Protein AF-0000000084355292 (afdb_homodimer)

Structure (mmCIF, N/CA/C/O backbone):
data_AF-0000000084355292-model_v1
#
loop_
_entity.id
_entity.type
_entity.pdbx_description
1 polymer 'DNA-binding transcriptional regulator, MarR family'
#
loop_
_atom_site.group_PDB
_atom_site.id
_atom_site.type_symbol
_atom_site.label_atom_id
_atom_site.label_alt_id
_atom_site.label_comp_id
_atom_site.label_asym_id
_atom_site.label_entity_id
_atom_site.label_seq_id
_atom_site.pdbx_PDB_ins_code
_atom_site.Cartn_x
_atom_site.Cartn_y
_atom_site.Cartn_z
_atom_site.occupancy
_atom_site.B_iso_or_equiv
_atom_site.auth_seq_id
_atom_site.auth_comp_id
_atom_site.auth_asym_id
_atom_site.auth_atom_id
_atom_site.pdbx_PDB_model_num
ATOM 1 N N . MET A 1 1 ? -18.125 -20.156 5.461 1 58.69 1 MET A N 1
ATOM 2 C CA . MET A 1 1 ? -17.719 -20.078 4.062 1 58.69 1 MET A CA 1
ATOM 3 C C . MET A 1 1 ? -16.766 -21.219 3.713 1 58.69 1 MET A C 1
ATOM 5 O O . MET A 1 1 ? -15.93 -21.609 4.527 1 58.69 1 MET A O 1
ATOM 9 N N . GLN A 1 2 ? -17.094 -21.844 2.674 1 70.38 2 GLN A N 1
ATOM 10 C CA . GLN A 1 2 ? -16.219 -22.953 2.299 1 70.38 2 GLN A CA 1
ATOM 11 C C . GLN A 1 2 ? -14.805 -22.469 1.997 1 70.38 2 GLN A C 1
ATOM 13 O O . GLN A 1 2 ? -14.609 -21.328 1.56 1 70.38 2 GLN A O 1
ATOM 18 N N . ASP A 1 3 ? -13.828 -23.203 2.346 1 78.75 3 ASP A N 1
ATOM 19 C CA . ASP A 1 3 ? -12.414 -22.875 2.217 1 78.75 3 ASP A CA 1
ATOM 20 C C . ASP A 1 3 ? -12.094 -22.359 0.816 1 78.75 3 ASP A C 1
ATOM 22 O O . ASP A 1 3 ? -11.359 -21.375 0.663 1 78.75 3 ASP A O 1
ATOM 26 N N . LYS A 1 4 ? -12.766 -23 -0.194 1 84.19 4 LYS A N 1
ATOM 27 C CA . LYS A 1 4 ? -12.516 -22.578 -1.571 1 84.19 4 LYS A CA 1
ATOM 28 C C . LYS A 1 4 ? -13.078 -21.188 -1.839 1 84.19 4 LYS A C 1
ATOM 30 O O . LYS A 1 4 ? -12.453 -20.375 -2.529 1 84.19 4 LYS A O 1
ATOM 35 N N . GLU A 1 5 ? -14.25 -20.984 -1.29 1 85.31 5 GLU A N 1
ATOM 36 C CA . GLU A 1 5 ? -14.883 -19.672 -1.457 1 85.31 5 GLU A CA 1
ATOM 37 C C . GLU A 1 5 ? -14.07 -18.578 -0.788 1 85.31 5 GLU A C 1
ATOM 39 O O . GLU A 1 5 ? -13.891 -17.5 -1.358 1 85.31 5 GLU A O 1
ATOM 44 N N . LEU A 1 6 ? -13.602 -18.938 0.311 1 86.12 6 LEU A N 1
ATOM 45 C CA . LEU A 1 6 ? -12.789 -17.969 1.026 1 86.12 6 LEU A CA 1
ATOM 46 C C . LEU A 1 6 ? -11.484 -17.688 0.282 1 86.12 6 LEU A C 1
ATOM 48 O O . LEU A 1 6 ? -11.047 -16.547 0.187 1 86.12 6 LEU A O 1
ATOM 52 N N . ASN A 1 7 ? -10.906 -18.781 -0.278 1 89.19 7 ASN A N 1
ATOM 53 C CA . ASN A 1 7 ? -9.672 -18.609 -1.038 1 89.19 7 ASN A CA 1
ATOM 54 C C . ASN A 1 7 ? -9.883 -17.734 -2.266 1 89.19 7 ASN A C 1
ATOM 56 O O . ASN A 1 7 ? -9.023 -16.922 -2.615 1 89.19 7 ASN A O 1
ATOM 60 N N . ASP A 1 8 ? -11.047 -17.906 -2.83 1 89.94 8 ASP A N 1
ATOM 61 C CA . ASP A 1 8 ? -11.375 -17.078 -3.98 1 89.94 8 ASP A CA 1
ATOM 62 C C . ASP A 1 8 ? -11.508 -15.609 -3.572 1 89.94 8 ASP A C 1
ATOM 64 O O . ASP A 1 8 ? -11.047 -14.719 -4.285 1 89.94 8 ASP A O 1
ATOM 68 N N . LEU A 1 9 ? -12.117 -15.406 -2.451 1 89.69 9 LEU A N 1
ATOM 69 C CA . LEU A 1 9 ? -12.289 -14.047 -1.942 1 89.69 9 LEU A CA 1
ATOM 70 C C . LEU A 1 9 ? -10.945 -13.422 -1.587 1 89.69 9 LEU A C 1
ATOM 72 O O . LEU A 1 9 ? -10.719 -12.242 -1.846 1 89.69 9 LEU A O 1
ATOM 76 N N . ILE A 1 10 ? -10.117 -14.25 -1.127 1 90.88 10 ILE A N 1
ATOM 77 C CA . ILE A 1 10 ? -8.781 -13.789 -0.767 1 90.88 10 ILE A CA 1
ATOM 78 C C . ILE A 1 10 ? -8.016 -13.406 -2.027 1 90.88 10 ILE A C 1
ATOM 80 O O . ILE A 1 10 ? -7.344 -12.367 -2.062 1 90.88 10 ILE A O 1
ATOM 84 N N . ASP A 1 11 ? -8.18 -14.148 -3.035 1 91.31 11 ASP A N 1
ATOM 85 C CA . ASP A 1 11 ? -7.512 -13.852 -4.301 1 91.31 11 ASP A CA 1
ATOM 86 C C . ASP A 1 11 ? -8.016 -12.539 -4.891 1 91.31 11 ASP A C 1
ATOM 88 O O . ASP A 1 11 ? -7.227 -11.734 -5.395 1 91.31 11 ASP A O 1
ATOM 92 N N . MET A 1 12 ? -9.273 -12.375 -4.805 1 90.94 12 MET A N 1
ATOM 93 C CA . MET A 1 12 ? -9.867 -11.148 -5.328 1 90.94 12 MET A CA 1
ATOM 94 C C . MET A 1 12 ? -9.422 -9.938 -4.516 1 90.94 12 MET A C 1
ATOM 96 O O . MET A 1 12 ? -9.078 -8.898 -5.078 1 90.94 12 MET A O 1
ATOM 100 N N . TYR A 1 13 ? -9.414 -10.102 -3.234 1 92.56 13 TYR A N 1
ATOM 101 C CA . TYR A 1 13 ? -8.961 -9.031 -2.346 1 92.56 13 TYR A CA 1
ATOM 102 C C . TYR A 1 13 ? -7.516 -8.656 -2.641 1 92.56 13 TYR A C 1
ATOM 104 O O . TYR A 1 13 ? -7.203 -7.473 -2.816 1 92.56 13 TYR A O 1
ATOM 112 N N . THR A 1 14 ? -6.684 -9.672 -2.67 1 92.56 14 THR A N 1
ATOM 113 C CA . THR A 1 14 ? -5.262 -9.422 -2.861 1 92.56 14 THR A CA 1
ATOM 114 C C . THR A 1 14 ? -5.004 -8.742 -4.203 1 92.56 14 THR A C 1
ATOM 116 O O . THR A 1 14 ? -4.25 -7.77 -4.277 1 92.56 14 THR A O 1
ATOM 119 N N . SER A 1 15 ? -5.676 -9.203 -5.238 1 90.69 15 SER A N 1
ATOM 120 C CA . SER A 1 15 ? -5.496 -8.617 -6.562 1 90.69 15 SER A CA 1
ATOM 121 C C . SER A 1 15 ? -5.949 -7.156 -6.586 1 90.69 15 SER A C 1
ATOM 123 O O . SER A 1 15 ? -5.211 -6.281 -7.047 1 90.69 15 SER A O 1
ATOM 125 N N . ALA A 1 16 ? -7.09 -6.871 -6.078 1 93.31 16 ALA A N 1
ATOM 126 C CA . ALA A 1 16 ? -7.664 -5.527 -6.094 1 93.31 16 ALA A CA 1
ATOM 127 C C . ALA A 1 16 ? -6.852 -4.574 -5.219 1 93.31 16 ALA A C 1
ATOM 129 O O . ALA A 1 16 ? -6.535 -3.459 -5.637 1 93.31 16 ALA A O 1
ATOM 130 N N . MET A 1 17 ? -6.52 -5.023 -4.031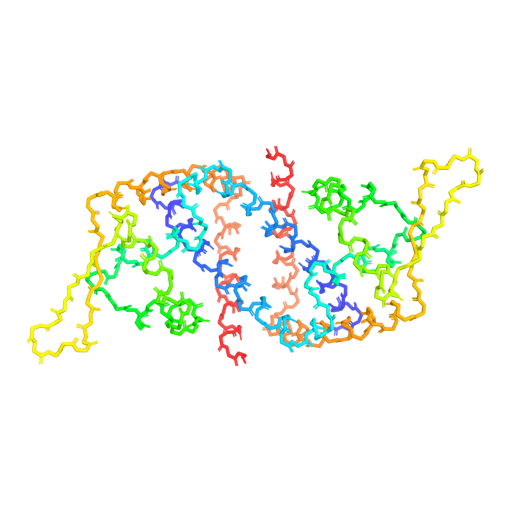 1 93.88 17 MET A N 1
ATOM 131 C CA . MET A 1 17 ? -5.785 -4.18 -3.092 1 93.88 17 MET A CA 1
ATOM 132 C C . MET A 1 17 ? -4.395 -3.861 -3.621 1 93.88 17 MET A C 1
ATOM 134 O O . MET A 1 17 ? -3.924 -2.727 -3.5 1 93.88 17 MET A O 1
ATOM 138 N N . ASN A 1 18 ? -3.756 -4.832 -4.195 1 91.31 18 ASN A N 1
ATOM 139 C CA . ASN A 1 18 ? -2.445 -4.59 -4.789 1 91.31 18 ASN A CA 1
ATOM 140 C C . ASN A 1 18 ? -2.52 -3.557 -5.91 1 91.31 18 ASN A C 1
ATOM 142 O O . ASN A 1 18 ? -1.659 -2.682 -6.012 1 91.31 18 ASN A O 1
ATOM 146 N N . GLU A 1 19 ? -3.521 -3.709 -6.691 1 90.88 19 GLU A N 1
ATOM 147 C CA . GLU A 1 19 ? -3.682 -2.768 -7.797 1 90.88 19 GLU A CA 1
ATOM 148 C C . GLU A 1 19 ? -4.012 -1.368 -7.285 1 90.88 19 GLU A C 1
ATOM 150 O O . GLU A 1 19 ? -3.463 -0.378 -7.773 1 90.88 19 GLU A O 1
ATOM 155 N N . VAL A 1 20 ? -4.875 -1.262 -6.332 1 94.06 20 VAL A N 1
ATOM 156 C CA . VAL A 1 20 ? -5.219 0.024 -5.73 1 94.06 20 VAL A CA 1
ATOM 157 C C . VAL A 1 20 ? -3.967 0.67 -5.145 1 94.06 20 VAL A C 1
ATOM 159 O O . VAL A 1 20 ? -3.662 1.828 -5.441 1 94.06 20 VAL A O 1
ATOM 162 N N . ASN A 1 21 ? -3.303 -0.094 -4.309 1 92.81 21 ASN A N 1
ATOM 163 C CA . ASN A 1 21 ? -2.109 0.441 -3.662 1 92.81 21 ASN A CA 1
ATOM 164 C C . ASN A 1 21 ? -1.087 0.928 -4.684 1 92.81 21 ASN A C 1
ATOM 166 O O . ASN A 1 21 ? -0.532 2.02 -4.543 1 92.81 21 ASN A O 1
ATOM 170 N N . ARG A 1 22 ? -0.864 0.183 -5.688 1 89.25 22 ARG A N 1
ATOM 171 C CA . ARG A 1 22 ? 0.09 0.55 -6.73 1 89.25 22 ARG A CA 1
ATOM 172 C C . ARG A 1 22 ? -0.323 1.848 -7.418 1 89.25 22 ARG A C 1
ATOM 174 O O . ARG A 1 22 ? 0.484 2.77 -7.555 1 89.25 22 ARG A O 1
ATOM 181 N N . ARG A 1 23 ? -1.515 1.907 -7.848 1 90.31 23 ARG A N 1
ATOM 182 C CA . ARG A 1 23 ? -1.971 3.047 -8.633 1 90.31 23 ARG A CA 1
ATOM 183 C C . ARG A 1 23 ? -2.072 4.301 -7.773 1 90.31 23 ARG A C 1
ATOM 185 O O . ARG A 1 23 ? -1.723 5.398 -8.219 1 90.31 23 ARG A O 1
ATOM 192 N N . VAL A 1 24 ? -2.539 4.168 -6.594 1 91.75 24 VAL A N 1
ATOM 193 C CA . VAL A 1 24 ? -2.607 5.309 -5.688 1 91.75 24 VAL A CA 1
ATOM 194 C C . VAL A 1 24 ? -1.2 5.824 -5.398 1 91.75 24 VAL A C 1
ATOM 196 O O . VAL A 1 24 ? -0.964 7.035 -5.395 1 91.75 24 VAL A O 1
ATOM 199 N N . ASN A 1 25 ? -0.306 4.926 -5.172 1 88.88 25 ASN A N 1
ATOM 200 C CA . ASN A 1 25 ? 1.07 5.336 -4.91 1 88.88 25 ASN A CA 1
ATOM 201 C C . ASN A 1 25 ? 1.666 6.086 -6.098 1 88.88 25 ASN A C 1
ATOM 203 O O . ASN A 1 25 ? 2.379 7.074 -5.918 1 88.88 25 ASN A O 1
ATOM 207 N N . ILE A 1 26 ? 1.415 5.633 -7.238 1 87.94 26 ILE A N 1
ATOM 208 C CA . ILE A 1 26 ? 1.89 6.309 -8.438 1 87.94 26 ILE A CA 1
ATOM 209 C C . ILE A 1 26 ? 1.307 7.719 -8.5 1 87.94 26 ILE A C 1
ATOM 211 O O . ILE A 1 26 ? 2.035 8.688 -8.719 1 87.94 26 ILE A O 1
ATOM 215 N N . LEU A 1 27 ? 0.02 7.797 -8.312 1 89.44 27 LEU A N 1
ATOM 216 C CA . LEU A 1 27 ? -0.666 9.086 -8.375 1 89.44 27 LEU A CA 1
ATOM 217 C C . LEU A 1 27 ? -0.145 10.031 -7.301 1 89.44 27 LEU A C 1
ATOM 219 O O . LEU A 1 27 ? 0.091 11.211 -7.57 1 89.44 27 LEU A O 1
ATOM 223 N N . MET A 1 28 ? 0.043 9.484 -6.133 1 90.06 28 MET A N 1
ATOM 224 C CA . MET A 1 28 ? 0.522 10.297 -5.02 1 90.06 28 MET A CA 1
ATOM 225 C C . MET A 1 28 ? 1.938 10.797 -5.285 1 90.06 28 MET A C 1
ATOM 227 O O . MET A 1 28 ? 2.24 11.969 -5.047 1 90.06 28 MET A O 1
ATOM 231 N N . ASN A 1 29 ? 2.725 9.984 -5.754 1 87.56 29 ASN A N 1
ATOM 232 C CA . ASN A 1 29 ? 4.105 10.359 -6.039 1 87.56 29 ASN A CA 1
ATOM 233 C C . ASN A 1 29 ? 4.191 11.367 -7.176 1 87.56 29 ASN A C 1
ATOM 235 O O . ASN A 1 29 ? 5.031 12.266 -7.152 1 87.56 29 ASN A O 1
ATOM 239 N N . GLU A 1 30 ? 3.336 11.266 -8.094 1 87.06 30 GLU A N 1
ATOM 240 C CA . GLU A 1 30 ? 3.389 12.117 -9.281 1 87.06 30 GLU A CA 1
ATOM 241 C C . GLU A 1 30 ? 2.752 13.477 -9.008 1 87.06 30 GLU A C 1
ATOM 243 O O . GLU A 1 30 ? 3.213 14.5 -9.531 1 87.06 30 GLU A O 1
ATOM 248 N N . GLN A 1 31 ? 1.756 13.445 -8.133 1 86.25 31 GLN A N 1
ATOM 249 C CA . GLN A 1 31 ? 0.94 14.656 -8.109 1 86.25 31 GLN A CA 1
ATOM 250 C C . GLN A 1 31 ? 0.979 15.32 -6.734 1 86.25 31 GLN A C 1
ATOM 252 O O . GLN A 1 31 ? 0.709 16.516 -6.609 1 86.25 31 GLN A O 1
ATOM 257 N N . VAL A 1 32 ? 1.334 14.602 -5.742 1 82.12 32 VAL A N 1
ATOM 258 C CA . VAL A 1 32 ? 1.187 15.148 -4.398 1 82.12 32 VAL A CA 1
ATOM 259 C C . VAL A 1 32 ? 2.564 15.383 -3.779 1 82.12 32 VAL A C 1
ATOM 261 O O . VAL A 1 32 ? 2.873 16.484 -3.326 1 82.12 32 VAL A O 1
ATOM 264 N N . HIS A 1 33 ? 3.365 14.344 -3.895 1 73.5 33 HIS A N 1
ATOM 265 C CA . HIS A 1 33 ? 4.629 14.336 -3.164 1 73.5 33 HIS A CA 1
ATOM 266 C C . HIS A 1 33 ? 5.77 14.852 -4.035 1 73.5 33 HIS A C 1
ATOM 268 O O . HIS A 1 33 ? 6.863 14.281 -4.031 1 73.5 33 HIS A O 1
ATOM 274 N N . GLN A 1 34 ? 5.629 15.953 -4.723 1 70.75 34 GLN A N 1
ATOM 275 C CA . GLN A 1 34 ? 6.609 16.438 -5.684 1 70.75 34 GLN A CA 1
ATOM 276 C C . GLN A 1 34 ? 7.938 16.766 -5 1 70.75 34 GLN A C 1
ATOM 278 O O . GLN A 1 34 ? 9.008 16.438 -5.512 1 70.75 34 GLN A O 1
ATOM 283 N N . GLU A 1 35 ? 7.836 17.266 -3.723 1 78.62 35 GLU A N 1
ATOM 284 C CA . GLU A 1 35 ? 9.055 17.656 -3.016 1 78.62 35 GLU A CA 1
ATOM 285 C C . GLU A 1 35 ? 9.328 16.719 -1.841 1 78.62 35 GLU A C 1
ATOM 287 O O . GLU A 1 35 ? 10.375 16.812 -1.195 1 78.62 35 GLU A O 1
ATOM 292 N N . LEU A 1 36 ? 8.367 15.898 -1.61 1 86.69 36 LEU A N 1
ATOM 293 C CA . LEU A 1 36 ? 8.43 15 -0.465 1 86.69 36 LEU A CA 1
ATOM 294 C C . LEU A 1 36 ? 8.125 13.562 -0.883 1 86.69 36 LEU A C 1
ATOM 296 O O . LEU A 1 36 ? 7.379 13.336 -1.839 1 86.69 36 LEU A O 1
ATOM 300 N N . THR A 1 37 ? 8.742 12.664 -0.194 1 85.56 37 THR A N 1
ATOM 301 C CA . THR A 1 37 ? 8.25 11.289 -0.308 1 85.56 37 THR A CA 1
ATOM 302 C C . THR A 1 37 ? 6.945 11.117 0.455 1 85.56 37 THR A C 1
ATOM 304 O O . THR A 1 37 ? 6.551 11.992 1.229 1 85.56 37 THR A O 1
ATOM 307 N N . SER A 1 38 ? 6.285 10.023 0.237 1 87.56 38 SER A N 1
ATOM 308 C CA . SER A 1 38 ? 5.043 9.727 0.941 1 87.56 38 SER A CA 1
ATOM 309 C C . SER A 1 38 ? 5.258 9.688 2.451 1 87.56 38 SER A C 1
ATOM 311 O O . SER A 1 38 ? 4.445 10.219 3.213 1 87.56 38 SER A O 1
ATOM 313 N N . ASP A 1 39 ? 6.414 9.109 2.838 1 87.56 39 ASP A N 1
ATOM 314 C CA . ASP A 1 39 ? 6.707 9.008 4.266 1 87.56 39 ASP A CA 1
ATOM 315 C C . ASP A 1 39 ? 6.977 10.383 4.867 1 87.56 39 ASP A C 1
ATOM 317 O O . ASP A 1 39 ? 6.543 10.672 5.984 1 87.56 39 ASP A O 1
ATOM 321 N N . GLN A 1 40 ? 7.648 11.141 4.105 1 91.31 40 GLN A N 1
ATOM 322 C CA . GLN A 1 40 ? 7.949 12.492 4.57 1 91.31 40 GLN A CA 1
ATOM 323 C C . GLN A 1 40 ? 6.68 13.328 4.691 1 91.31 40 GLN A C 1
ATOM 325 O O . GLN A 1 40 ? 6.5 14.055 5.672 1 91.31 40 GLN A O 1
ATOM 330 N N . PHE A 1 41 ? 5.879 13.234 3.717 1 92.75 41 PHE A N 1
ATOM 331 C CA . PHE A 1 41 ? 4.609 13.945 3.75 1 92.75 41 PHE A CA 1
ATOM 332 C C . PHE A 1 41 ? 3.766 13.5 4.938 1 92.75 41 PHE A C 1
ATOM 334 O O . PHE A 1 41 ? 3.203 14.328 5.656 1 92.75 41 PHE A O 1
ATOM 341 N N . GLY A 1 42 ? 3.705 12.242 5.125 1 92.19 42 GLY A N 1
ATOM 342 C CA . GLY A 1 42 ? 2.992 11.719 6.277 1 92.19 42 GLY A CA 1
ATOM 343 C C . GLY A 1 42 ? 3.521 12.242 7.598 1 92.19 42 GLY A C 1
ATOM 344 O O . GLY A 1 42 ? 2.744 12.578 8.492 1 92.19 42 GLY A O 1
ATOM 345 N N . THR A 1 43 ? 4.785 12.289 7.68 1 94.38 43 THR A N 1
ATOM 346 C CA . THR A 1 43 ? 5.41 12.781 8.898 1 94.38 43 THR A CA 1
ATOM 347 C C . THR A 1 43 ? 5.094 14.258 9.109 1 94.38 43 THR A C 1
ATOM 349 O O . THR A 1 43 ? 4.738 14.672 10.219 1 94.38 43 THR A O 1
ATOM 352 N N . LEU A 1 44 ? 5.176 15.047 8.062 1 95.44 44 LEU A N 1
ATOM 353 C CA . LEU A 1 44 ? 4.84 16.453 8.18 1 95.44 44 LEU A CA 1
ATOM 354 C C . LEU A 1 44 ? 3.395 16.641 8.625 1 95.44 44 LEU A C 1
ATOM 356 O O . LEU A 1 44 ? 3.109 17.484 9.484 1 95.44 44 LEU A O 1
ATOM 360 N N . ARG A 1 45 ? 2.584 15.883 8.078 1 93.56 45 ARG A N 1
ATOM 361 C CA . ARG A 1 45 ? 1.171 15.969 8.43 1 93.56 45 ARG A CA 1
ATOM 362 C C . ARG A 1 45 ? 0.953 15.609 9.898 1 93.56 45 ARG A C 1
ATOM 364 O O . ARG A 1 45 ? 0.173 16.266 10.594 1 93.56 45 ARG A O 1
ATOM 371 N N . PHE A 1 46 ? 1.644 14.625 10.305 1 95.12 46 PHE A N 1
ATOM 372 C CA . PHE A 1 46 ? 1.515 14.211 11.695 1 95.12 46 PHE A CA 1
ATOM 373 C C . PHE A 1 46 ? 2.004 15.305 12.641 1 95.12 46 PHE A C 1
ATOM 375 O O . PHE A 1 46 ? 1.327 15.641 13.609 1 95.12 46 PHE A O 1
ATOM 382 N N . VAL A 1 47 ? 3.137 15.828 12.32 1 97.38 47 VAL A N 1
ATOM 383 C CA . VAL A 1 47 ? 3.699 16.875 13.164 1 97.38 47 VAL A CA 1
ATOM 384 C C . VAL A 1 47 ? 2.76 18.078 13.18 1 97.38 47 VAL A C 1
ATOM 386 O O . VAL A 1 47 ? 2.506 18.672 14.234 1 97.38 47 VAL A O 1
ATOM 389 N N . HIS A 1 48 ? 2.27 18.406 12.07 1 96.25 48 HIS A N 1
ATOM 390 C CA . HIS A 1 48 ? 1.362 19.547 11.961 1 96.25 48 HIS A CA 1
ATOM 391 C C . HIS A 1 48 ? 0.157 19.375 12.883 1 96.25 48 HIS A C 1
ATOM 393 O O . HIS A 1 48 ? -0.244 20.328 13.562 1 96.25 48 HIS A O 1
ATOM 399 N N . LYS A 1 49 ? -0.358 18.266 12.938 1 94.12 49 LYS A N 1
ATOM 400 C CA . LYS A 1 49 ? -1.589 18 13.672 1 94.12 49 LYS A CA 1
ATOM 401 C C . LYS A 1 49 ? -1.312 17.844 15.164 1 94.12 49 LYS A C 1
ATOM 403 O O . LYS A 1 49 ? -2.207 18.031 15.992 1 94.12 49 LYS A O 1
ATOM 408 N N . ASN A 1 50 ? -0.09 17.547 15.547 1 96.25 50 ASN A N 1
ATOM 409 C CA . ASN A 1 50 ? 0.188 17.141 16.922 1 96.25 50 ASN A CA 1
ATOM 410 C C . ASN A 1 50 ? 1.289 18 17.547 1 96.25 50 ASN A C 1
ATOM 412 O O . ASN A 1 50 ? 1.744 17.703 18.656 1 96.25 50 ASN A O 1
ATOM 416 N N . GLN A 1 51 ? 1.716 19.047 16.938 1 94.38 51 GLN A N 1
ATOM 417 C CA . GLN A 1 51 ? 2.854 19.812 17.422 1 94.38 51 GLN A CA 1
ATOM 418 C C . GLN A 1 51 ? 2.496 20.594 18.672 1 94.38 51 GLN A C 1
ATOM 420 O O . GLN A 1 51 ? 1.366 21.078 18.828 1 94.38 51 GLN A O 1
ATOM 425 N N . PRO A 1 52 ? 3.318 20.641 19.578 1 96.81 52 PRO A N 1
ATOM 426 C CA . PRO A 1 52 ? 4.621 19.984 19.5 1 96.81 52 PRO A CA 1
ATOM 427 C C . PRO A 1 52 ? 4.535 18.484 19.781 1 96.81 52 PRO A C 1
ATOM 429 O O . PRO A 1 52 ? 3.705 18.047 20.578 1 96.81 52 PRO A O 1
ATOM 432 N N . CYS A 1 53 ? 5.32 17.656 19.016 1 97.69 53 CYS A N 1
ATOM 433 C CA . CYS A 1 53 ? 5.371 16.219 19.25 1 97.69 53 CYS A CA 1
ATOM 434 C C . CYS A 1 53 ? 6.812 15.734 19.328 1 97.69 53 CYS A C 1
ATOM 436 O O . CYS A 1 53 ? 7.75 16.516 19.188 1 97.69 53 CYS A O 1
ATOM 438 N N . THR A 1 54 ? 7.016 14.438 19.672 1 97.44 54 THR A N 1
ATOM 439 C CA . THR A 1 54 ? 8.352 13.875 19.797 1 97.44 54 THR A CA 1
ATOM 440 C C . THR A 1 54 ? 8.586 12.789 18.75 1 97.44 54 THR A C 1
ATOM 442 O O . THR A 1 54 ? 7.645 12.344 18.094 1 97.44 54 THR A O 1
ATOM 445 N N . SER A 1 55 ? 9.883 12.461 18.625 1 96.62 55 SER A N 1
ATOM 446 C CA . SER A 1 55 ? 10.219 11.344 17.75 1 96.62 55 SER A CA 1
ATOM 447 C C . SER A 1 55 ? 9.516 10.062 18.203 1 96.62 55 SER A C 1
ATOM 449 O O . SER A 1 55 ? 9.125 9.242 17.359 1 96.62 55 SER A O 1
ATOM 451 N N . SER A 1 56 ? 9.344 9.969 19.484 1 96 56 SER A N 1
ATOM 452 C CA . SER A 1 56 ? 8.648 8.797 20.016 1 96 56 SER A CA 1
ATOM 453 C C . SER A 1 56 ? 7.191 8.766 19.578 1 96 56 SER A C 1
ATOM 455 O O . SER A 1 56 ? 6.656 7.699 19.266 1 96 56 SER A O 1
ATOM 457 N N . ASP A 1 57 ? 6.551 9.906 19.547 1 96.19 57 ASP A N 1
ATOM 458 C CA . ASP A 1 57 ? 5.176 10 19.062 1 96.19 57 ASP A CA 1
ATOM 459 C C . ASP A 1 57 ? 5.062 9.531 17.625 1 96.19 57 ASP A C 1
ATOM 461 O O . ASP A 1 57 ? 4.121 8.82 17.266 1 96.19 57 ASP A O 1
ATOM 465 N N . ILE A 1 58 ? 5.988 9.914 16.812 1 95.56 58 ILE A N 1
ATOM 466 C CA . ILE A 1 58 ? 6.008 9.555 15.406 1 95.56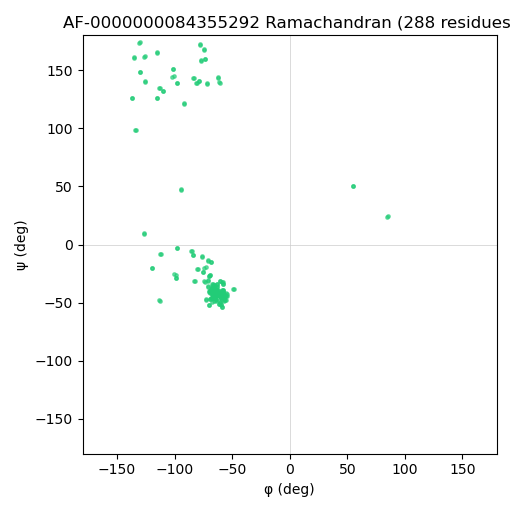 58 ILE A CA 1
ATOM 467 C C . ILE A 1 58 ? 6.223 8.055 15.258 1 95.56 58 ILE A C 1
ATOM 469 O O . ILE A 1 58 ? 5.527 7.395 14.477 1 95.56 58 ILE A O 1
ATOM 473 N N . ALA A 1 59 ? 7.152 7.52 16.016 1 93.88 59 ALA A N 1
ATOM 474 C CA . ALA A 1 59 ? 7.445 6.09 15.977 1 93.88 59 ALA A CA 1
ATOM 475 C C . ALA A 1 59 ? 6.211 5.27 16.328 1 93.88 59 ALA A C 1
ATOM 477 O O . ALA A 1 59 ? 5.91 4.273 15.672 1 93.88 59 ALA A O 1
ATOM 478 N N . ASP A 1 60 ? 5.496 5.715 17.344 1 90.69 60 ASP A N 1
ATOM 479 C CA . ASP A 1 60 ? 4.289 5.027 17.797 1 90.69 60 ASP A CA 1
ATOM 480 C C . ASP A 1 60 ? 3.193 5.086 16.734 1 90.69 60 ASP A C 1
ATOM 482 O O . ASP A 1 60 ? 2.543 4.078 16.453 1 90.69 60 ASP A O 1
ATOM 486 N N . GLU A 1 61 ? 3.064 6.234 16.172 1 88.12 61 GLU A N 1
ATOM 487 C CA . GLU A 1 61 ? 2.02 6.434 15.164 1 88.12 61 GLU A CA 1
ATOM 488 C C . GLU A 1 61 ? 2.268 5.574 13.93 1 88.12 61 GLU A C 1
ATOM 490 O O . GLU A 1 61 ? 1.339 4.957 13.398 1 88.12 61 GLU A O 1
ATOM 495 N N . PHE A 1 62 ? 3.482 5.496 13.453 1 87.06 62 PHE A N 1
ATOM 496 C CA . PHE A 1 62 ? 3.779 4.852 12.18 1 87.06 62 PHE A CA 1
ATOM 497 C C . PHE A 1 62 ? 4.27 3.424 12.398 1 87.06 62 PHE A C 1
ATOM 499 O O . PHE A 1 62 ? 4.504 2.688 11.43 1 87.06 62 PHE A O 1
ATOM 506 N N . SER A 1 63 ? 4.395 3.033 13.648 1 84.62 63 SER A N 1
ATOM 507 C CA . SER A 1 63 ? 4.855 1.693 14 1 84.62 63 SER A CA 1
ATOM 508 C C . SER A 1 63 ? 6.199 1.384 13.352 1 84.62 63 SER A C 1
ATOM 510 O O . SER A 1 63 ? 6.367 0.336 12.727 1 84.62 63 SER A O 1
ATOM 512 N N . ILE A 1 64 ? 7.125 2.299 13.516 1 86.31 64 ILE A N 1
ATOM 513 C CA . ILE A 1 64 ? 8.484 2.104 13.008 1 86.31 64 ILE A CA 1
ATOM 514 C C . ILE A 1 64 ? 9.484 2.303 14.141 1 86.31 64 ILE A C 1
ATOM 516 O O . ILE A 1 64 ? 9.148 2.85 15.195 1 86.31 64 ILE A O 1
ATOM 520 N N . GLY A 1 65 ? 10.68 1.795 13.906 1 90.5 65 GLY A N 1
ATOM 521 C CA . GLY A 1 65 ? 11.711 1.835 14.93 1 90.5 65 GLY A CA 1
ATOM 522 C C . GLY A 1 65 ? 12.297 3.219 15.133 1 90.5 65 GLY A C 1
ATOM 523 O O . GLY A 1 65 ? 12.172 4.086 14.266 1 90.5 65 GLY A O 1
ATOM 524 N N . LYS A 1 66 ? 12.891 3.404 16.25 1 92.75 66 LYS A N 1
ATOM 525 C CA . LYS A 1 66 ? 13.469 4.684 16.656 1 92.75 66 LYS A CA 1
ATOM 526 C C . LYS A 1 66 ? 14.516 5.156 15.648 1 92.75 66 LYS A C 1
ATOM 528 O O . LYS A 1 66 ? 14.578 6.34 15.312 1 92.75 66 LYS A O 1
ATOM 533 N N . SER A 1 67 ? 15.266 4.262 15.195 1 95.25 67 SER A N 1
ATOM 534 C CA . SER A 1 67 ? 16.312 4.617 14.242 1 95.25 67 SER A CA 1
ATOM 535 C C . SER A 1 67 ? 15.719 5.156 12.945 1 95.25 67 SER A C 1
ATOM 537 O O . SER A 1 67 ? 16.219 6.129 12.383 1 95.25 67 SER A O 1
ATOM 539 N N . ALA A 1 68 ? 14.672 4.555 12.484 1 93.44 68 ALA A N 1
ATOM 540 C CA . ALA A 1 68 ? 14.016 4.977 11.25 1 93.44 68 ALA A CA 1
ATOM 541 C C . ALA A 1 68 ? 13.383 6.355 11.406 1 93.44 68 ALA A C 1
ATOM 543 O O . ALA A 1 68 ? 13.492 7.199 10.516 1 93.44 68 ALA A O 1
ATOM 544 N N . VAL A 1 69 ? 12.766 6.555 12.492 1 95.31 69 VAL A N 1
ATOM 545 C CA . VAL A 1 69 ? 12.133 7.848 12.742 1 95.31 69 VAL A CA 1
ATOM 546 C C . VAL A 1 69 ? 13.203 8.93 12.852 1 95.31 69 VAL A C 1
ATOM 548 O O . VAL A 1 69 ? 13.039 10.031 12.312 1 95.31 69 VAL A O 1
ATOM 551 N N . THR A 1 70 ? 14.25 8.617 13.57 1 95.19 70 THR A N 1
ATOM 552 C CA . THR A 1 70 ? 15.336 9.57 13.727 1 95.19 70 THR A CA 1
ATOM 553 C C . THR A 1 70 ? 15.883 9.992 12.367 1 95.19 70 THR A C 1
ATOM 555 O O . THR A 1 70 ? 16.047 11.188 12.102 1 95.19 70 THR A O 1
ATOM 558 N N . ALA A 1 71 ? 16.125 9.039 11.547 1 96.06 71 ALA A N 1
ATOM 559 C CA . ALA A 1 71 ? 16.641 9.328 10.211 1 96.06 71 ALA A CA 1
ATOM 560 C C . ALA A 1 71 ? 15.656 10.188 9.422 1 96.06 71 ALA A C 1
ATOM 562 O O . ALA A 1 71 ? 16.062 11.133 8.742 1 96.06 71 ALA A O 1
ATOM 563 N N . GLN A 1 72 ? 14.438 9.898 9.5 1 94.5 72 GLN A N 1
ATOM 564 C CA . GLN A 1 72 ? 13.406 10.625 8.766 1 94.5 72 GLN A CA 1
ATOM 565 C C . GLN A 1 72 ? 13.297 12.062 9.266 1 94.5 72 GLN A C 1
ATOM 567 O O . GLN A 1 72 ? 13.227 13 8.469 1 94.5 72 GLN A O 1
ATOM 572 N N . VAL A 1 73 ? 13.305 12.18 10.539 1 96.94 73 VAL A N 1
ATOM 573 C CA . VAL A 1 73 ? 13.203 13.5 11.141 1 96.94 73 VAL A CA 1
ATOM 574 C C . VAL A 1 73 ? 14.453 14.32 10.805 1 96.94 73 VAL A C 1
ATOM 576 O O . VAL A 1 73 ? 14.352 15.5 10.445 1 96.94 73 VAL A O 1
ATOM 579 N N . ASN A 1 74 ? 15.617 13.68 10.914 1 97.25 74 ASN A N 1
ATOM 580 C CA . ASN A 1 74 ? 16.859 14.359 10.57 1 97.25 74 ASN A CA 1
ATOM 581 C C . ASN A 1 74 ? 16.828 14.914 9.148 1 97.25 74 ASN A C 1
ATOM 583 O O . ASN A 1 74 ? 17.219 16.047 8.914 1 97.25 74 ASN A O 1
ATOM 587 N N . ARG A 1 75 ? 16.312 14.164 8.281 1 96.19 75 ARG A N 1
ATOM 588 C CA . ARG A 1 75 ? 16.219 14.578 6.887 1 96.19 75 ARG A CA 1
ATOM 589 C C . ARG A 1 75 ? 15.305 15.789 6.738 1 96.19 75 ARG A C 1
ATOM 591 O O . ARG A 1 75 ? 15.609 16.719 5.984 1 96.19 75 ARG A O 1
ATOM 598 N N . LEU A 1 76 ? 14.234 15.805 7.434 1 97.25 76 LEU A N 1
ATOM 599 C CA . LEU A 1 76 ? 13.258 16.875 7.336 1 97.25 76 LEU A CA 1
ATOM 600 C C . LEU A 1 76 ? 13.766 18.141 8.023 1 97.25 76 LEU A C 1
ATOM 602 O O . LEU A 1 76 ? 13.469 19.25 7.586 1 97.25 76 LEU A O 1
ATOM 606 N N . VAL A 1 77 ? 14.562 17.953 9.078 1 97.75 77 VAL A N 1
ATOM 607 C CA . VAL A 1 77 ? 15.203 19.078 9.75 1 97.75 77 VAL A CA 1
ATOM 608 C C . VAL A 1 77 ? 16.25 19.688 8.836 1 97.75 77 VAL A C 1
ATOM 610 O O . VAL A 1 77 ? 16.312 20.922 8.672 1 97.75 77 VAL A O 1
ATOM 613 N N . GLU A 1 78 ? 17.016 18.859 8.266 1 97.19 78 GLU A N 1
ATOM 614 C CA . GLU A 1 78 ? 18.062 19.312 7.367 1 97.19 78 GLU A CA 1
ATOM 615 C C . GLU A 1 78 ? 17.5 20.078 6.184 1 97.19 78 GLU A C 1
ATOM 617 O O . GLU A 1 78 ? 18.109 21.031 5.699 1 97.19 78 GLU A O 1
ATOM 622 N N . ARG A 1 79 ? 16.328 19.734 5.762 1 96.06 79 ARG A N 1
ATOM 623 C CA . ARG A 1 79 ? 15.672 20.375 4.629 1 96.06 79 ARG A CA 1
ATOM 624 C C . ARG A 1 79 ? 14.922 21.641 5.066 1 96.06 79 ARG A C 1
ATOM 626 O O . ARG A 1 79 ? 14.336 22.344 4.238 1 96.06 79 ARG A O 1
ATOM 633 N N . GLY A 1 80 ? 14.898 21.859 6.328 1 97.19 80 GLY A N 1
ATOM 634 C CA . GLY A 1 80 ? 14.312 23.078 6.855 1 97.19 80 GLY A CA 1
ATOM 635 C C . GLY A 1 80 ? 12.805 23 7.035 1 97.19 80 GLY A C 1
ATOM 636 O O . GLY A 1 80 ? 12.117 24.016 7.043 1 97.19 80 GLY A O 1
ATOM 637 N N . PHE A 1 81 ? 12.234 21.797 7.18 1 97.62 81 PHE A N 1
ATOM 638 C CA . PHE A 1 81 ? 10.789 21.625 7.2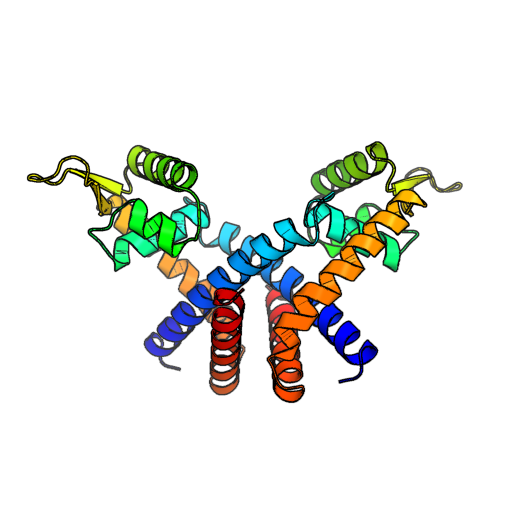77 1 97.62 81 PHE A CA 1
ATOM 639 C C . PHE A 1 81 ? 10.359 21.469 8.727 1 97.62 81 PHE A C 1
ATOM 641 O O . PHE A 1 81 ? 9.219 21.766 9.078 1 97.62 81 PHE A O 1
ATOM 648 N N . ILE A 1 82 ? 11.289 20.969 9.609 1 98.38 82 ILE A N 1
ATOM 649 C CA . ILE A 1 82 ? 10.977 20.703 11.008 1 98.38 82 ILE A CA 1
ATOM 650 C C . ILE A 1 82 ? 11.977 21.422 11.906 1 98.38 82 ILE A C 1
ATOM 652 O O . ILE A 1 82 ? 13.172 21.469 11.609 1 98.38 82 ILE A O 1
ATOM 656 N N . ASN A 1 83 ? 11.508 21.969 12.953 1 98.25 83 ASN A N 1
ATOM 657 C CA . ASN A 1 83 ? 12.32 22.516 14.039 1 98.25 83 ASN A CA 1
ATOM 658 C C . ASN A 1 83 ? 12.406 21.562 15.219 1 98.25 83 ASN A C 1
ATOM 660 O O . ASN A 1 83 ? 11.422 20.906 15.562 1 98.25 83 ASN A O 1
ATOM 664 N N . ARG A 1 84 ? 13.594 21.625 15.82 1 97.25 84 ARG A N 1
ATOM 665 C CA . ARG A 1 84 ? 13.812 20.891 17.062 1 97.25 84 ARG A CA 1
ATOM 666 C C . ARG A 1 84 ? 14.039 21.844 18.234 1 97.25 84 ARG A C 1
ATOM 668 O O . ARG A 1 84 ? 14.789 22.812 18.109 1 97.25 84 ARG A O 1
ATOM 675 N N . GLU A 1 85 ? 13.359 21.484 19.25 1 97.06 85 GLU A N 1
ATOM 676 C CA . GLU A 1 85 ? 13.578 22.234 20.484 1 97.06 85 GLU A CA 1
ATOM 677 C C . GLU A 1 85 ? 13.664 21.312 21.688 1 97.06 85 GLU A C 1
ATOM 679 O O . GLU A 1 85 ? 12.75 20.531 21.953 1 97.06 85 GLU A O 1
ATOM 684 N N . ARG A 1 86 ? 14.727 21.453 22.422 1 95.88 86 ARG A N 1
ATOM 685 C CA . ARG A 1 86 ? 14.898 20.641 23.609 1 95.88 86 ARG A CA 1
ATOM 686 C C . ARG A 1 86 ? 14.109 21.219 24.781 1 95.88 86 ARG A C 1
ATOM 688 O O . ARG A 1 86 ? 14.047 22.422 24.969 1 95.88 86 ARG A O 1
ATOM 695 N N . ASP A 1 87 ? 13.508 20.266 25.5 1 95 87 ASP A N 1
ATOM 696 C CA . ASP A 1 87 ? 12.812 20.672 26.734 1 95 87 ASP A CA 1
ATOM 697 C C . ASP A 1 87 ? 13.781 21.297 27.719 1 95 87 ASP A C 1
ATOM 699 O O . ASP A 1 87 ? 14.898 20.797 27.906 1 95 87 ASP A O 1
ATOM 703 N N . ALA A 1 88 ? 13.305 22.297 28.328 1 94.75 88 ALA A N 1
ATOM 704 C CA . ALA A 1 88 ? 14.148 23.062 29.25 1 94.75 88 ALA A CA 1
ATOM 705 C C . ALA A 1 88 ? 14.438 22.266 30.516 1 94.75 88 ALA A C 1
ATOM 707 O O . ALA A 1 88 ? 15.508 22.391 31.109 1 94.75 88 ALA A O 1
ATOM 708 N N . ASN A 1 89 ? 13.602 21.469 30.938 1 95.69 89 ASN A N 1
ATOM 709 C CA . ASN A 1 89 ? 13.703 20.75 32.188 1 95.69 89 ASN A CA 1
ATOM 710 C C . ASN A 1 89 ? 14.211 19.312 32 1 95.69 89 ASN A C 1
ATOM 712 O O . ASN A 1 89 ? 14.734 18.703 32.938 1 95.69 89 ASN A O 1
ATOM 716 N N . ASP A 1 90 ? 13.945 18.781 30.906 1 93.88 90 ASP A N 1
ATOM 717 C CA . ASP A 1 90 ? 14.391 17.438 30.547 1 93.88 90 ASP A CA 1
ATOM 718 C C . ASP A 1 90 ? 14.969 17.406 29.125 1 93.88 90 ASP A C 1
ATOM 720 O O . ASP A 1 90 ? 14.242 17.188 28.156 1 93.88 90 ASP A O 1
ATOM 724 N N . ARG A 1 91 ? 16.266 17.453 29.062 1 90.88 91 ARG A N 1
ATOM 725 C CA . ARG A 1 91 ? 16.953 17.641 27.781 1 90.88 91 ARG A CA 1
ATOM 726 C C . ARG A 1 91 ? 16.828 16.391 26.922 1 90.88 91 ARG A C 1
ATOM 728 O O . ARG A 1 91 ? 17.109 16.422 25.719 1 90.88 91 ARG A O 1
ATOM 735 N N . ARG A 1 92 ? 16.422 15.32 27.422 1 90.5 92 ARG A N 1
ATOM 736 C CA . ARG A 1 92 ? 16.219 14.102 26.656 1 90.5 92 ARG A CA 1
ATOM 737 C C . ARG A 1 92 ? 14.961 14.203 25.797 1 90.5 92 ARG A C 1
ATOM 739 O O . ARG A 1 92 ? 14.789 13.438 24.844 1 90.5 92 ARG A O 1
ATOM 746 N N . ILE A 1 93 ? 14.172 15.148 26.266 1 94.88 93 ILE A N 1
ATOM 747 C CA . ILE A 1 93 ? 12.938 15.352 25.5 1 94.88 93 ILE A CA 1
ATOM 748 C C . ILE A 1 93 ? 13.156 16.422 24.438 1 94.88 93 ILE A C 1
ATOM 750 O O . ILE A 1 93 ? 13.547 17.547 24.75 1 94.88 93 ILE A O 1
ATOM 754 N N . VAL A 1 94 ? 12.93 16 23.203 1 96.81 94 VAL A N 1
ATOM 755 C CA . VAL A 1 94 ? 13.055 16.922 22.078 1 96.81 94 VAL A CA 1
ATOM 756 C C . VAL A 1 94 ? 11.688 17.109 21.406 1 96.81 94 VAL A C 1
ATOM 758 O O . VAL A 1 94 ? 11.062 16.125 21 1 96.81 94 VAL A O 1
ATOM 761 N N . TYR A 1 95 ? 11.297 18.359 21.281 1 98.12 95 TYR A N 1
ATOM 762 C CA . TYR A 1 95 ? 10.016 18.672 20.656 1 98.12 95 TYR A CA 1
ATOM 763 C C . TYR A 1 95 ? 10.211 19.047 19.188 1 98.12 95 TYR A C 1
ATOM 765 O O . TYR A 1 95 ? 11.156 19.75 18.844 1 98.12 95 TYR A O 1
ATOM 773 N N . LEU A 1 96 ? 9.281 18.531 18.375 1 98.5 96 LEU A N 1
ATOM 774 C CA . LEU A 1 96 ? 9.289 18.781 16.938 1 98.5 96 LEU A CA 1
ATOM 775 C C . LEU A 1 96 ? 8.125 19.672 16.547 1 98.5 96 LEU A C 1
ATOM 777 O O . LEU A 1 96 ? 6.992 19.469 16.969 1 98.5 96 LEU A O 1
ATOM 781 N N . THR A 1 97 ? 8.414 20.703 15.766 1 98.56 97 THR A N 1
ATOM 782 C CA . THR A 1 97 ? 7.414 21.578 15.164 1 98.56 97 THR A CA 1
ATOM 783 C C . THR A 1 97 ? 7.738 21.844 13.695 1 98.56 97 THR A C 1
ATOM 785 O O . THR A 1 97 ? 8.875 21.656 13.266 1 98.56 97 THR A O 1
ATOM 788 N N . LEU A 1 98 ? 6.695 22.281 13.016 1 98.38 98 LEU A N 1
ATOM 789 C CA . LEU A 1 98 ? 6.957 22.641 11.625 1 98.38 98 LEU A CA 1
ATOM 790 C C . LEU A 1 98 ? 7.5 24.062 11.523 1 98.38 98 LEU A C 1
ATOM 792 O O . LEU A 1 98 ? 7.066 24.953 12.258 1 98.38 98 LEU A O 1
ATOM 796 N N . THR A 1 99 ? 8.438 24.234 10.562 1 98.31 99 THR A N 1
ATOM 797 C CA . THR A 1 99 ? 8.812 25.578 10.148 1 98.31 99 THR A CA 1
ATOM 798 C C . THR A 1 99 ? 7.758 26.172 9.219 1 98.31 99 THR A C 1
ATOM 800 O O . THR A 1 99 ? 6.828 25.484 8.797 1 98.31 99 THR A O 1
ATOM 803 N N . ASP A 1 100 ? 7.938 27.516 8.914 1 97.94 100 ASP A N 1
ATOM 804 C CA . ASP A 1 100 ? 7.066 28.125 7.918 1 97.94 100 ASP A CA 1
ATOM 805 C C . ASP A 1 100 ? 7.16 27.406 6.574 1 97.94 100 ASP A C 1
ATOM 807 O O . ASP A 1 100 ? 6.152 27.203 5.898 1 97.94 100 ASP A O 1
ATOM 811 N N . SER A 1 101 ? 8.336 27.047 6.285 1 96.5 101 SER A N 1
ATOM 812 C CA . SER A 1 101 ? 8.555 26.312 5.043 1 96.5 101 SER A CA 1
ATOM 813 C C . SER A 1 101 ? 7.891 24.938 5.094 1 96.5 101 SER A C 1
ATOM 815 O O . SER A 1 101 ? 7.309 24.484 4.105 1 96.5 101 SER A O 1
ATOM 817 N N . GLY A 1 102 ? 7.945 24.297 6.27 1 96.44 102 GLY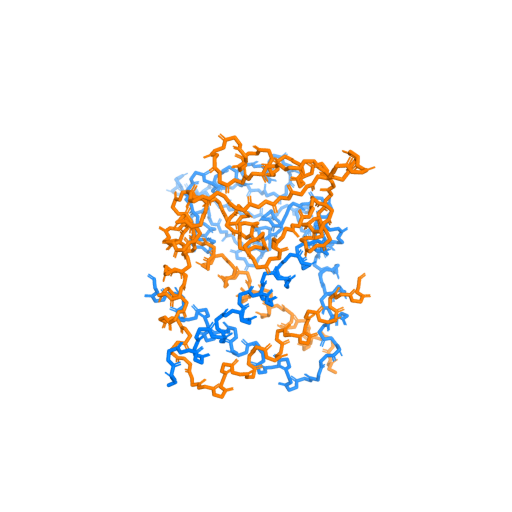 A N 1
ATOM 818 C CA . GLY A 1 102 ? 7.273 23.016 6.465 1 96.44 102 GLY A CA 1
ATOM 819 C C . GLY A 1 102 ? 5.766 23.109 6.316 1 96.44 102 GLY A C 1
ATOM 820 O O . GLY A 1 102 ? 5.152 22.25 5.672 1 96.44 102 GLY A O 1
ATOM 821 N N . ILE A 1 103 ? 5.246 24.156 6.828 1 96.56 103 ILE A N 1
ATOM 822 C CA . ILE A 1 103 ? 3.803 24.375 6.754 1 96.56 103 ILE A CA 1
ATOM 823 C C . ILE A 1 103 ? 3.393 24.609 5.301 1 96.56 103 ILE A C 1
ATOM 825 O O . ILE A 1 103 ? 2.424 24.031 4.816 1 96.56 103 ILE A O 1
ATOM 829 N N . ARG A 1 104 ? 4.121 25.438 4.625 1 95.44 104 ARG A N 1
ATOM 830 C CA . ARG A 1 104 ? 3.82 25.75 3.234 1 95.44 104 ARG A CA 1
ATOM 831 C C . ARG A 1 104 ? 3.873 24.5 2.365 1 95.44 104 ARG A C 1
ATOM 833 O O . ARG A 1 104 ? 2.965 24.25 1.57 1 95.44 104 ARG A O 1
ATOM 840 N N . THR A 1 105 ? 4.887 23.719 2.559 1 93.88 105 THR A N 1
ATOM 841 C CA . THR A 1 105 ? 5.066 22.5 1.773 1 93.88 105 THR A CA 1
ATOM 842 C C . THR A 1 105 ? 3.959 21.5 2.078 1 93.88 105 THR A C 1
ATOM 844 O O . THR A 1 105 ? 3.389 20.891 1.162 1 93.88 105 THR A O 1
ATOM 847 N N . MET A 1 106 ? 3.693 21.328 3.305 1 93.25 106 MET A N 1
ATOM 848 C CA . MET A 1 106 ? 2.627 20.422 3.719 1 93.25 106 MET A CA 1
ATOM 849 C C . MET A 1 106 ? 1.29 20.844 3.119 1 93.25 106 MET A C 1
ATOM 851 O O . MET A 1 106 ? 0.558 20.016 2.576 1 93.25 106 MET A O 1
ATOM 855 N N . ASN A 1 107 ? 1 22.141 3.146 1 94.38 107 ASN A N 1
ATOM 856 C CA . ASN A 1 107 ? -0.27 22.656 2.645 1 94.38 107 ASN A CA 1
ATOM 857 C C . ASN A 1 107 ? -0.386 22.484 1.133 1 94.38 107 ASN A C 1
ATOM 859 O O . ASN A 1 107 ? -1.464 22.172 0.619 1 94.38 107 ASN A O 1
ATOM 863 N N . GLN A 1 108 ? 0.701 22.672 0.471 1 93.5 108 GLN A N 1
ATOM 864 C CA . GLN A 1 108 ? 0.709 22.438 -0.97 1 93.5 108 GLN A CA 1
ATOM 865 C C . GLN A 1 108 ? 0.388 20.984 -1.298 1 93.5 108 GLN A C 1
ATOM 867 O O . GLN A 1 108 ? -0.383 20.703 -2.217 1 93.5 108 GLN A O 1
ATOM 872 N N . GLY A 1 109 ? 0.974 20.078 -0.571 1 92.88 109 GLY A N 1
ATOM 873 C CA . GLY A 1 109 ? 0.669 18.672 -0.744 1 92.88 109 GLY A CA 1
ATOM 874 C C . GLY A 1 109 ? -0.77 18.328 -0.409 1 92.88 109 GLY A C 1
ATOM 875 O O . GLY A 1 109 ? -1.389 17.5 -1.082 1 92.88 109 GLY A O 1
ATOM 876 N N . LEU A 1 110 ? -1.247 18.969 0.611 1 92.69 110 LEU A N 1
ATOM 877 C CA . LEU A 1 110 ? -2.613 18.719 1.056 1 92.69 110 LEU A CA 1
ATOM 878 C C . LEU A 1 110 ? -3.619 19.156 -0.002 1 92.69 110 LEU A C 1
ATOM 880 O O . LEU A 1 110 ? -4.609 18.453 -0.247 1 92.69 110 LEU A O 1
ATOM 884 N N . VAL A 1 111 ? -3.396 20.297 -0.594 1 93.5 111 VAL A N 1
ATOM 885 C CA . VAL A 1 111 ? -4.266 20.797 -1.655 1 93.5 111 VAL A CA 1
ATOM 886 C C . VAL A 1 111 ? -4.312 19.781 -2.801 1 93.5 111 VAL A C 1
ATOM 888 O O . VAL A 1 111 ? -5.395 19.453 -3.295 1 93.5 111 VAL A O 1
ATOM 891 N N . LYS A 1 112 ? -3.158 19.281 -3.168 1 93.5 112 LYS A N 1
ATOM 892 C CA . LYS A 1 112 ? -3.088 18.297 -4.25 1 93.5 112 LYS A CA 1
ATOM 893 C C . LYS A 1 112 ? -3.75 16.984 -3.848 1 93.5 112 LYS A C 1
ATOM 895 O O . LYS A 1 112 ? -4.43 16.359 -4.66 1 93.5 112 LYS A O 1
ATOM 900 N N . LEU A 1 113 ? -3.545 16.609 -2.639 1 93.31 113 LEU A N 1
ATOM 901 C CA . LEU A 1 113 ? -4.172 15.406 -2.111 1 93.31 113 LEU A CA 1
ATOM 902 C C . LEU A 1 113 ? -5.688 15.477 -2.238 1 93.31 113 LEU A C 1
ATOM 904 O O . LEU A 1 113 ? -6.32 14.555 -2.758 1 93.31 113 LEU A O 1
ATOM 908 N N . TYR A 1 114 ? -6.254 16.578 -1.819 1 94.19 114 TYR A N 1
ATOM 909 C CA . TYR A 1 114 ? -7.703 16.766 -1.847 1 94.19 114 TYR A CA 1
ATOM 910 C C . TYR A 1 114 ? -8.219 16.812 -3.279 1 94.19 114 TYR A C 1
ATOM 912 O O . TYR A 1 114 ? -9.297 16.297 -3.578 1 94.19 114 TYR A O 1
ATOM 920 N N . GLU A 1 115 ? -7.426 17.375 -4.113 1 93.62 115 GLU A N 1
ATOM 921 C CA . GLU A 1 115 ? -7.812 17.453 -5.52 1 93.62 115 GLU A CA 1
ATOM 922 C C . GLU A 1 115 ? -7.84 16.062 -6.152 1 93.62 115 GLU A C 1
ATOM 924 O O . GLU A 1 115 ? -8.836 15.672 -6.762 1 93.62 115 GLU A O 1
ATOM 929 N N . VAL A 1 116 ? -6.781 15.336 -5.938 1 93.12 116 VAL A N 1
ATOM 930 C CA . VAL A 1 116 ? -6.621 14.039 -6.59 1 93.12 116 VAL A CA 1
ATOM 931 C C . VAL A 1 116 ? -7.621 13.047 -6.008 1 93.12 116 VAL A C 1
ATOM 933 O O . VAL A 1 116 ? -8.391 12.43 -6.746 1 93.12 116 VAL A O 1
ATOM 936 N N . LEU A 1 117 ? -7.66 12.914 -4.703 1 93.44 117 LEU A N 1
ATOM 937 C CA . LEU A 1 117 ? -8.555 11.945 -4.078 1 93.44 117 LEU A CA 1
ATOM 938 C C . LEU A 1 117 ? -10.008 12.391 -4.188 1 93.44 117 LEU A C 1
ATOM 940 O O . LEU A 1 117 ? -10.914 11.562 -4.301 1 93.44 117 LEU A O 1
ATOM 944 N N . GLY A 1 118 ? -10.156 13.703 -4.082 1 93.31 118 GLY A N 1
ATOM 945 C CA . GLY A 1 118 ? -11.508 14.211 -4.281 1 93.31 118 GLY A CA 1
ATOM 946 C C . GLY A 1 118 ? -12.109 13.797 -5.613 1 93.31 118 GLY A C 1
ATOM 947 O O . GLY A 1 118 ? -13.273 13.391 -5.676 1 93.31 118 GLY A O 1
ATOM 948 N N . GLU A 1 119 ? -11.328 13.891 -6.672 1 92.81 119 GLU A N 1
ATOM 949 C CA . GLU A 1 119 ? -11.781 13.484 -7.996 1 92.81 119 GLU A CA 1
ATOM 950 C C . GLU A 1 119 ? -12.125 11.992 -8.031 1 92.81 119 GLU A C 1
ATOM 952 O O . GLU A 1 119 ? -13.117 11.594 -8.633 1 92.81 119 GLU A O 1
ATOM 957 N N . ILE A 1 120 ? -11.367 11.219 -7.398 1 93.38 120 ILE A N 1
ATOM 958 C CA . ILE A 1 120 ? -11.539 9.773 -7.402 1 93.38 120 ILE A CA 1
ATOM 959 C C . ILE A 1 120 ? -12.758 9.398 -6.57 1 93.38 120 ILE A C 1
ATOM 961 O O . ILE A 1 120 ? -13.641 8.664 -7.039 1 93.38 120 ILE A O 1
ATOM 965 N N . LEU A 1 121 ? -12.875 9.961 -5.375 1 90.62 121 LEU A N 1
ATOM 966 C CA . LEU A 1 121 ? -13.93 9.57 -4.449 1 90.62 121 LEU A CA 1
ATOM 967 C C . LEU A 1 121 ? -15.273 10.141 -4.879 1 90.62 121 LEU A C 1
ATOM 969 O O . LEU A 1 121 ? -16.328 9.586 -4.547 1 90.62 121 LEU A O 1
ATOM 973 N N . SER A 1 122 ? -15.234 11.211 -5.645 1 90.19 122 SER A N 1
ATOM 974 C CA . SER A 1 122 ? -16.469 11.828 -6.121 1 90.19 122 SER A CA 1
ATOM 975 C C . SER A 1 122 ? -17.188 10.93 -7.129 1 90.19 122 SER A C 1
ATOM 977 O O . SER A 1 122 ? -18.359 11.148 -7.445 1 90.19 122 SER A O 1
ATOM 979 N N . GLU A 1 123 ? -16.5 9.938 -7.645 1 91.94 123 GLU A N 1
ATOM 980 C CA . GLU A 1 123 ? -17.094 8.977 -8.562 1 91.94 123 GLU A CA 1
ATOM 981 C C . GLU A 1 123 ? -17.969 7.973 -7.82 1 91.94 123 GLU A C 1
ATOM 983 O O . GLU A 1 123 ? -18.719 7.211 -8.438 1 91.94 123 GLU A O 1
ATOM 988 N N . PHE A 1 124 ? -17.875 7.98 -6.496 1 91.25 124 PHE A N 1
ATOM 989 C CA . PHE A 1 124 ? -18.734 7.168 -5.645 1 91.25 124 PHE A CA 1
ATOM 990 C C . PHE A 1 124 ? -19.859 8.008 -5.043 1 91.25 124 PHE A C 1
ATOM 992 O O . PHE A 1 124 ? -19.719 9.219 -4.883 1 91.25 124 PHE A O 1
ATOM 999 N N . ASN A 1 125 ? -20.984 7.367 -4.773 1 88.75 125 ASN A N 1
ATOM 1000 C CA . ASN A 1 125 ? -21.984 8.086 -3.994 1 88.75 125 ASN A CA 1
ATOM 1001 C C . ASN A 1 125 ? -21.625 8.133 -2.514 1 88.75 125 ASN A C 1
ATOM 1003 O O . ASN A 1 125 ? -20.828 7.324 -2.043 1 88.75 125 ASN A O 1
ATOM 1007 N N . PRO A 1 126 ? -22.172 9.094 -1.793 1 85.31 126 PRO A N 1
ATOM 1008 C CA . PRO A 1 126 ? -21.781 9.297 -0.393 1 85.31 126 PRO A CA 1
ATOM 1009 C C . PRO A 1 126 ? -22 8.055 0.465 1 85.31 126 PRO A C 1
ATOM 1011 O O . PRO A 1 126 ? -21.203 7.766 1.358 1 85.31 126 PRO A O 1
ATOM 1014 N N . GLU A 1 127 ? -23 7.332 0.151 1 88.62 127 GLU A N 1
ATOM 1015 C CA . GLU A 1 127 ? -23.281 6.125 0.921 1 88.62 127 GLU A CA 1
ATOM 1016 C C . GLU A 1 127 ? -22.219 5.059 0.686 1 88.62 127 GLU A C 1
ATOM 1018 O O . GLU A 1 127 ? -21.797 4.387 1.625 1 88.62 127 GLU A O 1
ATOM 1023 N N . GLU A 1 128 ? -21.797 4.934 -0.522 1 89.75 128 GLU A N 1
ATOM 1024 C CA . GLU A 1 128 ? -20.75 3.982 -0.885 1 89.75 128 GLU A CA 1
ATOM 1025 C C . GLU A 1 128 ? -19.422 4.328 -0.202 1 89.75 128 GLU A C 1
ATOM 1027 O O . GLU A 1 128 ? -18.734 3.445 0.316 1 89.75 128 GLU A O 1
ATOM 1032 N N . ILE A 1 129 ? -19.156 5.602 -0.132 1 89.62 129 ILE A N 1
ATOM 1033 C CA . ILE A 1 129 ? -17.906 6.047 0.467 1 89.62 129 ILE A CA 1
ATOM 1034 C C . ILE A 1 129 ? -17.938 5.785 1.971 1 89.62 129 ILE A C 1
ATOM 1036 O O . ILE A 1 129 ? -16.969 5.281 2.535 1 89.62 129 ILE A O 1
ATOM 1040 N N . GLY A 1 130 ? -19.016 6.16 2.514 1 89.88 130 GLY A N 1
ATOM 1041 C CA . GLY A 1 130 ? -19.156 5.941 3.945 1 89.88 130 GLY A CA 1
ATOM 1042 C C . GLY A 1 130 ? -19 4.488 4.348 1 89.88 130 GLY A C 1
ATOM 1043 O O . GLY A 1 130 ? -18.266 4.176 5.289 1 89.88 130 GLY A O 1
ATOM 1044 N N . GLN A 1 131 ? -19.609 3.645 3.635 1 91.5 131 GLN A N 1
ATOM 1045 C CA . GLN A 1 131 ? -19.531 2.215 3.912 1 91.5 131 GLN A CA 1
ATOM 1046 C C . GLN A 1 131 ? -18.109 1.7 3.697 1 91.5 131 GLN A C 1
ATOM 1048 O O . GLN A 1 131 ? -17.625 0.857 4.457 1 91.5 131 GLN A O 1
ATOM 1053 N N . PHE A 1 132 ? -17.531 2.176 2.656 1 93.62 132 PHE A N 1
ATOM 1054 C CA . PHE A 1 132 ? -16.156 1.784 2.346 1 93.62 132 PHE A CA 1
ATOM 1055 C C . PHE A 1 132 ? -15.219 2.16 3.482 1 93.62 132 PHE A C 1
ATOM 1057 O O . PHE A 1 132 ? -14.453 1.325 3.961 1 93.62 132 PHE A O 1
ATOM 1064 N N . ILE A 1 133 ? -15.32 3.344 3.98 1 93.56 133 ILE A N 1
ATOM 1065 C CA . ILE A 1 133 ? -14.461 3.85 5.043 1 93.56 133 ILE A CA 1
ATOM 1066 C C . ILE A 1 133 ? -14.727 3.084 6.336 1 93.56 133 ILE A C 1
ATOM 1068 O O . ILE A 1 133 ? -13.797 2.756 7.074 1 93.56 133 ILE A O 1
ATOM 1072 N N . GLN A 1 134 ? -15.953 2.766 6.566 1 93.31 134 GLN A N 1
ATOM 1073 C CA . GLN A 1 134 ? -16.297 1.996 7.758 1 93.31 134 GLN A CA 1
ATOM 1074 C C . GLN A 1 134 ? -15.656 0.613 7.727 1 93.31 134 GLN A 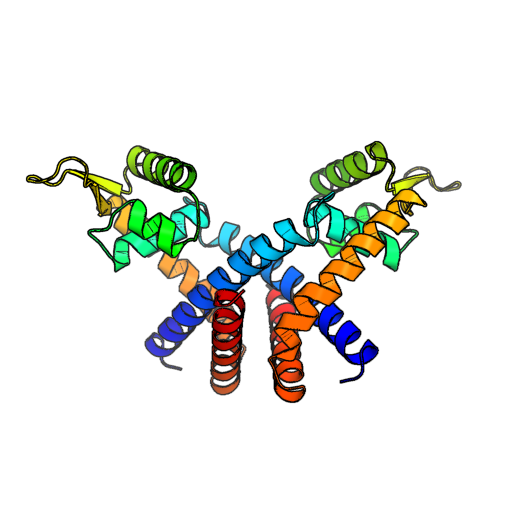C 1
ATOM 1076 O O . GLN A 1 134 ? -15.172 0.127 8.75 1 93.31 134 GLN A O 1
ATOM 1081 N N . THR A 1 135 ? -15.711 0.007 6.598 1 94.5 135 THR A N 1
ATOM 1082 C CA . THR A 1 135 ? -15.102 -1.312 6.445 1 94.5 135 THR A CA 1
ATOM 1083 C C . THR A 1 135 ? -13.586 -1.233 6.621 1 94.5 135 THR A C 1
ATOM 1085 O O . THR A 1 135 ? -12.984 -2.105 7.25 1 94.5 135 THR A O 1
ATOM 1088 N N . LEU A 1 136 ? -12.961 -0.219 6.078 1 95.38 136 LEU A N 1
ATOM 1089 C CA . LEU A 1 136 ? -11.531 -0.005 6.27 1 95.38 136 LEU A CA 1
ATOM 1090 C C . LEU A 1 136 ? -11.195 0.155 7.746 1 95.38 136 LEU A C 1
ATOM 1092 O O . LEU A 1 136 ? -10.219 -0.413 8.227 1 95.38 136 LEU A O 1
ATOM 1096 N N . ASP A 1 137 ? -12.039 0.883 8.422 1 94.88 137 ASP A N 1
ATOM 1097 C CA . ASP A 1 137 ? -11.812 1.104 9.852 1 94.88 137 ASP A CA 1
ATOM 1098 C C . ASP A 1 137 ? -11.906 -0.203 10.633 1 94.88 137 ASP A C 1
ATOM 1100 O O . ASP A 1 137 ? -11.117 -0.451 11.539 1 94.88 137 ASP A O 1
ATOM 1104 N N . LYS A 1 138 ? -12.867 -0.97 10.305 1 95.38 138 LYS A N 1
ATOM 1105 C CA . LYS A 1 138 ? -12.984 -2.283 10.938 1 95.38 138 LYS A CA 1
ATOM 1106 C C . LYS A 1 138 ? -11.75 -3.137 10.656 1 95.38 138 LYS A C 1
ATOM 1108 O O . LYS A 1 138 ? -11.258 -3.826 11.555 1 95.38 138 LYS A O 1
ATOM 1113 N N . LEU A 1 139 ? -11.258 -3.104 9.453 1 95.62 139 LEU A N 1
ATOM 1114 C CA . LEU A 1 139 ? -10.055 -3.832 9.078 1 95.62 139 LEU A CA 1
ATOM 1115 C C . LEU A 1 139 ? -8.852 -3.357 9.891 1 95.62 139 LEU A C 1
ATOM 1117 O O . LEU A 1 139 ? -8.062 -4.172 10.367 1 95.62 139 LEU A O 1
ATOM 1121 N N . VAL A 1 140 ? -8.742 -2.08 10.07 1 94.81 140 VAL A N 1
ATOM 1122 C CA . VAL A 1 140 ? -7.68 -1.511 10.883 1 94.81 140 VAL A CA 1
ATOM 1123 C C . VAL A 1 140 ? -7.754 -2.078 12.297 1 94.81 140 VAL A C 1
ATOM 1125 O O . VAL A 1 140 ? -6.738 -2.492 12.859 1 94.81 140 VAL A O 1
ATOM 1128 N N . GLN A 1 141 ? -8.922 -2.127 12.828 1 95.06 141 GLN A N 1
ATOM 1129 C CA . GLN A 1 141 ? -9.094 -2.617 14.195 1 95.06 141 GLN A CA 1
ATOM 1130 C C . GLN A 1 141 ? -8.688 -4.082 14.305 1 95.06 141 GLN A C 1
ATOM 1132 O O . GLN A 1 141 ? -8.062 -4.488 15.289 1 95.06 141 GLN A O 1
ATOM 1137 N N . ILE A 1 142 ? -9.039 -4.828 13.328 1 94.19 142 ILE A N 1
ATOM 1138 C CA . ILE A 1 142 ? -8.68 -6.242 13.305 1 94.19 142 ILE A CA 1
ATOM 1139 C C . ILE A 1 142 ? -7.168 -6.395 13.219 1 94.19 142 ILE A C 1
ATOM 1141 O O . ILE A 1 142 ? -6.578 -7.207 13.938 1 94.19 142 ILE A O 1
ATOM 1145 N N . LEU A 1 143 ? -6.57 -5.562 12.359 1 93.25 143 LEU A N 1
ATOM 1146 C CA . LEU A 1 143 ? -5.133 -5.648 12.133 1 93.25 143 LEU A CA 1
ATOM 1147 C C . LEU A 1 143 ? -4.363 -5.176 13.367 1 93.25 143 LEU A C 1
ATOM 1149 O O . LEU A 1 143 ? -3.246 -5.637 13.617 1 93.25 143 LEU A O 1
ATOM 1153 N N . ARG A 1 144 ? -4.93 -4.324 14.148 1 89.31 144 ARG A N 1
ATOM 1154 C CA . ARG A 1 144 ? -4.293 -3.822 15.367 1 89.31 144 ARG A CA 1
ATOM 1155 C C . ARG A 1 144 ? -4.191 -4.918 16.422 1 89.31 144 ARG A C 1
ATOM 1157 O O . ARG A 1 144 ? -3.311 -4.875 17.281 1 89.31 144 ARG A O 1
ATOM 1164 N N . LYS A 1 145 ? -5.105 -5.891 16.344 1 87.81 145 LYS A N 1
ATOM 1165 C CA . LYS A 1 145 ? -5.137 -6.98 17.312 1 87.81 145 LYS A CA 1
ATOM 1166 C C . LYS A 1 145 ? -4.164 -8.094 16.922 1 87.81 145 LYS A C 1
ATOM 1168 O O . LYS A 1 145 ? -3.947 -9.031 17.688 1 87.81 145 LYS A O 1
ATOM 1173 N N . LYS A 1 146 ? -3.643 -7.965 15.766 1 82 146 LYS A N 1
ATOM 1174 C CA . LYS A 1 146 ? -2.764 -9.031 15.289 1 82 146 LYS A CA 1
ATOM 1175 C C . LYS A 1 146 ? -1.297 -8.68 15.523 1 82 146 LYS A C 1
ATOM 1177 O O . LYS A 1 146 ? -0.512 -9.531 15.953 1 82 146 LYS A O 1
ATOM 1182 N N . MET B 1 1 ? -21.875 16.609 -2.043 1 59.09 1 MET B N 1
ATOM 1183 C CA . MET B 1 1 ? -21.219 16.625 -0.74 1 59.09 1 MET B CA 1
ATOM 1184 C C . MET B 1 1 ? -20.438 17.922 -0.542 1 59.09 1 MET B C 1
ATOM 1186 O O . MET B 1 1 ? -19.828 18.438 -1.483 1 59.09 1 MET B O 1
ATOM 1190 N N . GLN B 1 2 ? -20.688 18.484 0.542 1 70.81 2 GLN B N 1
ATOM 1191 C CA . GLN B 1 2 ? -19.969 19.734 0.784 1 70.81 2 GLN B CA 1
ATOM 1192 C C . GLN B 1 2 ? -18.453 19.5 0.832 1 70.81 2 GLN B C 1
ATOM 1194 O O . GLN B 1 2 ? -18 18.422 1.209 1 70.81 2 GLN B O 1
ATOM 1199 N N . ASP B 1 3 ? -17.688 20.406 0.342 1 79.31 3 ASP B N 1
ATOM 1200 C CA . ASP B 1 3 ? -16.234 20.312 0.226 1 79.31 3 ASP B CA 1
ATOM 1201 C C . ASP B 1 3 ? -15.602 19.875 1.545 1 79.31 3 ASP B C 1
ATOM 1203 O O . ASP B 1 3 ? -14.703 19.047 1.559 1 79.31 3 ASP B O 1
ATOM 1207 N N . LYS B 1 4 ? -16.188 20.406 2.66 1 85 4 LYS B N 1
ATOM 1208 C CA . LYS B 1 4 ? -15.648 20.062 3.969 1 85 4 LYS B CA 1
ATOM 1209 C C . LYS B 1 4 ? -15.922 18.594 4.312 1 85 4 LYS B C 1
ATOM 1211 O O . LYS B 1 4 ? -15.062 17.922 4.875 1 85 4 LYS B O 1
ATOM 1216 N N . GLU B 1 5 ? -17.109 18.203 3.979 1 85.81 5 GLU B N 1
ATOM 1217 C CA . GLU B 1 5 ? -17.484 16.812 4.238 1 85.81 5 GLU B CA 1
ATOM 1218 C C . GLU B 1 5 ? -16.625 15.852 3.426 1 85.81 5 GLU B C 1
ATOM 1220 O O . GLU B 1 5 ? -16.172 14.828 3.945 1 85.81 5 GLU B O 1
ATOM 1225 N N . LEU B 1 6 ? -16.422 16.266 2.262 1 86.56 6 LEU B N 1
ATOM 1226 C CA . LEU B 1 6 ? -15.594 15.422 1.405 1 86.56 6 LEU B CA 1
ATOM 1227 C C . LEU B 1 6 ? -14.156 15.383 1.913 1 86.56 6 LEU B C 1
ATOM 1229 O O . LEU B 1 6 ? -13.531 14.32 1.921 1 86.56 6 LEU B O 1
ATOM 1233 N N . ASN B 1 7 ? -13.672 16.562 2.377 1 89.75 7 ASN B N 1
ATOM 1234 C CA . ASN B 1 7 ? -12.32 16.609 2.914 1 89.75 7 ASN B CA 1
ATOM 1235 C C . ASN B 1 7 ? -12.172 15.727 4.148 1 89.75 7 ASN B C 1
ATOM 1237 O O . ASN B 1 7 ? -11.141 15.086 4.34 1 89.75 7 ASN B O 1
ATOM 1241 N N . ASP B 1 8 ? -13.234 15.727 4.902 1 90.25 8 ASP B N 1
ATOM 1242 C CA . ASP B 1 8 ? -13.219 14.859 6.082 1 90.25 8 ASP B CA 1
ATOM 1243 C C . ASP B 1 8 ? -13.172 13.391 5.688 1 90.25 8 ASP B C 1
ATOM 1245 O O . ASP B 1 8 ? -12.445 12.602 6.301 1 90.25 8 ASP B O 1
ATOM 1249 N N . LEU B 1 9 ? -13.93 13.062 4.684 1 90 9 LEU B N 1
ATOM 1250 C CA . LEU B 1 9 ? -13.953 11.688 4.195 1 90 9 LEU B CA 1
ATOM 1251 C C . LEU B 1 9 ? -12.602 11.297 3.607 1 90 9 LEU B C 1
ATOM 1253 O O . LEU B 1 9 ? -12.133 10.172 3.805 1 90 9 LEU B O 1
ATOM 1257 N N . ILE B 1 10 ? -12 12.242 3.018 1 91.19 10 ILE B N 1
ATOM 1258 C CA . ILE B 1 10 ? -10.688 12.008 2.43 1 91.19 10 ILE B CA 1
ATOM 1259 C C . ILE B 1 10 ? -9.664 11.773 3.535 1 91.19 10 ILE B C 1
ATOM 1261 O O . ILE B 1 10 ? -8.836 10.867 3.441 1 91.19 10 ILE B O 1
ATOM 1265 N N . ASP B 1 11 ? -9.781 12.5 4.566 1 91.5 11 ASP B N 1
ATOM 1266 C CA . ASP B 1 11 ? -8.867 12.336 5.691 1 91.5 11 ASP B CA 1
ATOM 1267 C C . ASP B 1 11 ? -9.039 10.969 6.348 1 91.5 11 ASP B C 1
ATOM 1269 O O . ASP B 1 11 ? -8.055 10.312 6.699 1 91.5 11 ASP B O 1
ATOM 1273 N N . MET B 1 12 ? -10.25 10.602 6.477 1 91.06 12 MET B N 1
ATOM 1274 C CA . MET B 1 12 ? -10.531 9.297 7.078 1 91.06 12 MET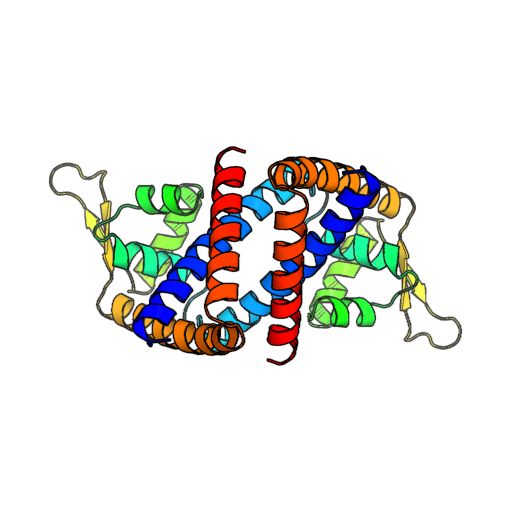 B CA 1
ATOM 1275 C C . MET B 1 12 ? -10.039 8.164 6.188 1 91.06 12 MET B C 1
ATOM 1277 O O . MET B 1 12 ? -9.43 7.211 6.672 1 91.06 12 MET B O 1
ATOM 1281 N N . TYR B 1 13 ? -10.266 8.297 4.93 1 92.81 13 TYR B N 1
ATOM 1282 C CA . TYR B 1 13 ? -9.805 7.309 3.965 1 92.81 13 TYR B CA 1
ATOM 1283 C C . TYR B 1 13 ? -8.289 7.176 4.004 1 92.81 13 TYR B C 1
ATOM 1285 O O . TYR B 1 13 ? -7.754 6.066 4.109 1 92.81 13 TYR B O 1
ATOM 1293 N N . THR B 1 14 ? -7.637 8.312 3.895 1 92.62 14 THR B N 1
ATOM 1294 C CA . THR B 1 14 ? -6.18 8.312 3.836 1 92.62 14 THR B CA 1
ATOM 1295 C C . THR B 1 14 ? -5.59 7.707 5.105 1 92.62 14 THR B C 1
ATOM 1297 O O . THR B 1 14 ? -4.684 6.875 5.039 1 92.62 14 THR B O 1
ATOM 1300 N N . SER B 1 15 ? -6.145 8.062 6.25 1 90.81 15 SER B N 1
ATOM 1301 C CA . SER B 1 15 ? -5.652 7.539 7.52 1 90.81 15 SER B CA 1
ATOM 1302 C C . SER B 1 15 ? -5.84 6.027 7.602 1 90.81 15 SER B C 1
ATOM 1304 O O . SER B 1 15 ? -4.902 5.297 7.918 1 90.81 15 SER B O 1
ATOM 1306 N N . ALA B 1 16 ? -6.992 5.555 7.289 1 93.38 16 ALA B N 1
ATOM 1307 C CA . ALA B 1 16 ? -7.32 4.133 7.387 1 93.38 16 ALA B CA 1
ATOM 1308 C C . ALA B 1 16 ? -6.516 3.316 6.379 1 93.38 16 ALA B C 1
ATOM 1310 O O . ALA B 1 16 ? -5.945 2.279 6.723 1 93.38 16 ALA B O 1
ATOM 1311 N N . MET B 1 17 ? -6.469 3.791 5.156 1 93.94 17 MET B N 1
ATOM 1312 C CA . MET B 1 17 ? -5.77 3.066 4.098 1 93.94 17 MET B CA 1
ATOM 1313 C C . MET B 1 17 ? -4.273 2.996 4.383 1 93.94 17 MET B C 1
ATOM 1315 O O . MET B 1 17 ? -3.645 1.959 4.164 1 93.94 17 MET B O 1
ATOM 1319 N N . ASN B 1 18 ? -3.719 4.07 4.848 1 91.38 18 ASN B N 1
ATOM 1320 C CA . ASN B 1 18 ? -2.305 4.062 5.211 1 91.38 18 ASN B CA 1
ATOM 1321 C C . ASN B 1 18 ? -2.018 3.049 6.316 1 91.38 18 ASN B C 1
ATOM 1323 O O . ASN B 1 18 ? -1.019 2.33 6.262 1 91.38 18 ASN B O 1
ATOM 1327 N N . GLU B 1 19 ? -2.895 3.031 7.262 1 90.94 19 GLU B N 1
ATOM 1328 C CA . GLU B 1 19 ? -2.713 2.092 8.359 1 90.94 19 GLU B CA 1
ATOM 1329 C C . GLU B 1 19 ? -2.883 0.65 7.891 1 90.94 19 GLU B C 1
ATOM 1331 O O . GLU B 1 19 ? -2.1 -0.225 8.266 1 90.94 19 GLU B O 1
ATOM 1336 N N . VAL B 1 20 ? -3.855 0.384 7.09 1 94.12 20 VAL B N 1
ATOM 1337 C CA . VAL B 1 20 ? -4.07 -0.948 6.535 1 94.12 20 VAL B CA 1
ATOM 1338 C C . VAL B 1 20 ? -2.844 -1.383 5.742 1 94.12 20 VAL B C 1
ATOM 1340 O O . VAL B 1 20 ? -2.305 -2.469 5.965 1 94.12 20 VAL B O 1
ATOM 1343 N N . ASN B 1 21 ? -2.461 -0.525 4.816 1 92.75 21 ASN B N 1
ATOM 1344 C CA . ASN B 1 21 ? -1.314 -0.858 3.977 1 92.75 21 ASN B CA 1
ATOM 1345 C C . ASN B 1 21 ? -0.073 -1.154 4.812 1 92.75 21 ASN B C 1
ATOM 1347 O O . ASN B 1 21 ? 0.625 -2.141 4.566 1 92.75 21 ASN B O 1
ATOM 1351 N N . ARG B 1 22 ? 0.187 -0.375 5.777 1 89.19 22 ARG B N 1
ATOM 1352 C CA . ARG B 1 22 ? 1.347 -0.565 6.641 1 89.19 22 ARG B CA 1
ATOM 1353 C C . ARG B 1 22 ? 1.275 -1.904 7.367 1 89.19 22 ARG B C 1
ATOM 1355 O O . ARG B 1 22 ? 2.236 -2.676 7.352 1 89.19 22 ARG B O 1
ATOM 1362 N N . ARG B 1 23 ? 0.198 -2.162 7.984 1 90.38 23 ARG B N 1
ATOM 1363 C CA . ARG B 1 23 ? 0.076 -3.355 8.812 1 90.38 23 ARG B CA 1
ATOM 1364 C C . ARG B 1 23 ? 0.046 -4.617 7.965 1 90.38 23 ARG B C 1
ATOM 1366 O O . ARG B 1 23 ? 0.644 -5.633 8.328 1 90.38 23 ARG B O 1
ATOM 1373 N N . VAL B 1 24 ? -0.63 -4.578 6.887 1 91.81 24 VAL B N 1
ATOM 1374 C CA . VAL B 1 24 ? -0.656 -5.727 5.984 1 91.81 24 VAL B CA 1
ATOM 1375 C C . VAL B 1 24 ? 0.751 -6 5.457 1 91.81 24 VAL B C 1
ATOM 1377 O O . VAL B 1 24 ? 1.186 -7.152 5.402 1 91.81 24 VAL B O 1
ATOM 1380 N N . ASN B 1 25 ? 1.434 -4.961 5.09 1 88.69 25 ASN B N 1
ATOM 1381 C CA . ASN B 1 25 ? 2.797 -5.137 4.602 1 88.69 25 ASN B CA 1
ATOM 1382 C C . ASN B 1 25 ? 3.697 -5.766 5.66 1 88.69 25 ASN B C 1
ATOM 1384 O O . ASN B 1 25 ? 4.527 -6.621 5.352 1 88.69 25 ASN B O 1
ATOM 1388 N N . ILE B 1 26 ? 3.566 -5.348 6.836 1 87.88 26 ILE B N 1
ATOM 1389 C CA . ILE B 1 26 ? 4.34 -5.922 7.93 1 87.88 26 ILE B CA 1
ATOM 1390 C C . ILE B 1 26 ? 4.02 -7.41 8.062 1 87.88 26 ILE B C 1
ATOM 1392 O O . ILE B 1 26 ? 4.926 -8.242 8.148 1 87.88 26 ILE B O 1
ATOM 1396 N N . LEU B 1 27 ? 2.752 -7.707 8.086 1 89.44 27 LEU B N 1
ATOM 1397 C CA . LEU B 1 27 ? 2.312 -9.086 8.234 1 89.44 27 LEU B CA 1
ATOM 1398 C C . LEU B 1 27 ? 2.799 -9.945 7.074 1 89.44 27 LEU B C 1
ATOM 1400 O O . LEU B 1 27 ? 3.27 -11.07 7.277 1 89.44 27 LEU B O 1
ATOM 1404 N N . MET B 1 28 ? 2.695 -9.391 5.902 1 89.94 28 MET B N 1
ATOM 1405 C CA . MET B 1 28 ? 3.115 -10.125 4.715 1 89.94 28 MET B CA 1
ATOM 1406 C C . MET B 1 28 ? 4.617 -10.383 4.734 1 89.94 28 MET B C 1
ATOM 1408 O O . MET B 1 28 ? 5.07 -11.484 4.43 1 89.94 28 MET B O 1
ATOM 1412 N N . ASN B 1 29 ? 5.332 -9.422 5.078 1 87.44 29 ASN B N 1
ATOM 1413 C CA . ASN B 1 29 ? 6.785 -9.555 5.125 1 87.44 29 ASN B CA 1
ATOM 1414 C C . ASN B 1 29 ? 7.227 -10.531 6.215 1 87.44 29 ASN B C 1
ATOM 1416 O O . ASN B 1 29 ? 8.195 -11.273 6.035 1 87.44 29 ASN B O 1
ATOM 1420 N N . GLU B 1 30 ? 6.523 -10.57 7.266 1 86.88 30 GLU B N 1
ATOM 1421 C CA . GLU B 1 30 ? 6.914 -11.391 8.406 1 86.88 30 GLU B CA 1
ATOM 1422 C C . GLU B 1 30 ? 6.477 -12.836 8.227 1 86.88 30 GLU B C 1
ATOM 1424 O O . GLU B 1 30 ? 7.176 -13.758 8.641 1 86.88 30 GLU B O 1
ATOM 1429 N N . GLN B 1 31 ? 5.359 -12.984 7.52 1 86.06 31 GLN B N 1
ATOM 1430 C CA . GLN B 1 31 ? 4.766 -14.312 7.609 1 86.06 31 GLN B CA 1
ATOM 1431 C C . GLN B 1 31 ? 4.684 -14.969 6.238 1 86.06 31 GLN B C 1
ATOM 1433 O O . GLN B 1 31 ? 4.594 -16.203 6.137 1 86.06 31 GLN B O 1
ATOM 1438 N N . VAL B 1 32 ? 4.742 -14.219 5.223 1 81.81 32 VAL B N 1
ATOM 1439 C CA . VAL B 1 32 ? 4.465 -14.797 3.914 1 81.81 32 VAL B CA 1
ATOM 1440 C C . VAL B 1 32 ? 5.738 -14.789 3.068 1 81.81 32 VAL B C 1
ATOM 1442 O O . VAL B 1 32 ? 6.145 -15.836 2.547 1 81.81 32 VAL B O 1
ATOM 1445 N N . HIS B 1 33 ? 6.367 -13.641 3.07 1 73.31 33 HIS B N 1
ATOM 1446 C CA . HIS B 1 33 ? 7.465 -13.422 2.133 1 73.31 33 HIS B CA 1
ATOM 1447 C C . HIS B 1 33 ? 8.812 -13.734 2.775 1 73.31 33 HIS B C 1
ATOM 1449 O O . HIS B 1 33 ? 9.781 -12.992 2.59 1 73.31 33 HIS B O 1
ATOM 1455 N N . GLN B 1 34 ? 8.953 -14.844 3.445 1 70.62 34 GLN B N 1
ATOM 1456 C CA . GLN B 1 34 ? 10.164 -15.156 4.203 1 70.62 34 GLN B CA 1
ATOM 1457 C C . GLN B 1 34 ? 11.375 -15.273 3.281 1 70.62 34 GLN B C 1
ATOM 1459 O O . GLN B 1 34 ? 12.461 -14.773 3.607 1 70.62 34 GLN B O 1
ATOM 1464 N N . GLU B 1 35 ? 11.133 -15.781 2.037 1 78.69 35 GLU B N 1
ATOM 1465 C CA . GLU B 1 35 ? 12.242 -15.969 1.116 1 78.69 35 GLU B CA 1
ATOM 1466 C C . GLU B 1 35 ? 12.141 -15.016 -0.076 1 78.69 35 GLU B C 1
ATOM 1468 O O . GLU B 1 35 ? 13.055 -14.953 -0.907 1 78.69 35 GLU B O 1
ATOM 1473 N N . LEU B 1 36 ? 11.039 -14.367 -0.119 1 86.69 36 LEU B N 1
ATOM 1474 C CA . LEU B 1 36 ? 10.742 -13.484 -1.243 1 86.69 36 LEU B CA 1
ATOM 1475 C C . LEU B 1 36 ? 10.289 -12.109 -0.754 1 86.69 36 LEU B C 1
ATOM 1477 O O . LEU B 1 36 ? 9.703 -12 0.324 1 86.69 36 LEU B O 1
ATOM 1481 N N . THR B 1 37 ? 10.609 -11.125 -1.531 1 85.56 37 THR B N 1
ATOM 1482 C CA . THR B 1 37 ? 9.93 -9.859 -1.312 1 85.56 37 THR B CA 1
ATOM 1483 C C . THR B 1 37 ? 8.5 -9.914 -1.83 1 85.56 37 THR B C 1
ATOM 1485 O O . THR B 1 37 ? 8.125 -10.852 -2.537 1 85.56 37 THR B O 1
ATOM 1488 N N . SER B 1 38 ? 7.719 -8.953 -1.485 1 87.44 38 SER B N 1
ATOM 1489 C CA . SER B 1 38 ? 6.34 -8.875 -1.957 1 87.44 38 SER B CA 1
ATOM 1490 C C . SER B 1 38 ? 6.281 -8.82 -3.48 1 87.44 38 SER B C 1
ATOM 1492 O O . SER B 1 38 ? 5.449 -9.492 -4.098 1 87.44 38 SER B O 1
ATOM 1494 N N . ASP B 1 39 ? 7.23 -8.055 -4.043 1 87.75 39 ASP B N 1
ATOM 1495 C CA . ASP B 1 39 ? 7.246 -7.922 -5.496 1 87.75 39 ASP B CA 1
ATOM 1496 C C . ASP B 1 39 ? 7.637 -9.242 -6.164 1 87.75 39 ASP B C 1
ATOM 1498 O O . ASP B 1 39 ? 7.066 -9.609 -7.195 1 87.75 39 ASP B O 1
ATOM 1502 N N . GLN B 1 40 ? 8.539 -9.859 -5.543 1 91.44 40 GLN B N 1
ATOM 1503 C CA . GLN B 1 40 ? 8.984 -11.148 -6.078 1 91.44 40 GLN B CA 1
ATOM 1504 C C . GLN B 1 40 ? 7.867 -12.188 -5.992 1 91.44 40 GLN B C 1
ATOM 1506 O O . GLN B 1 40 ? 7.648 -12.945 -6.938 1 91.44 40 GLN B O 1
ATOM 1511 N N . PHE B 1 41 ? 7.25 -12.219 -4.891 1 92.69 41 PHE B N 1
ATOM 1512 C CA . PHE B 1 41 ? 6.129 -13.141 -4.715 1 92.69 41 PHE B CA 1
ATOM 1513 C C . PHE B 1 41 ? 5.027 -12.852 -5.727 1 92.69 41 PHE B C 1
ATOM 1515 O O . PHE B 1 41 ? 4.496 -13.773 -6.352 1 92.69 41 PHE B O 1
ATOM 1522 N N . GLY B 1 42 ? 4.727 -11.625 -5.883 1 92.12 42 GLY B N 1
ATOM 1523 C CA . GLY B 1 42 ? 3.744 -11.242 -6.887 1 92.12 42 GLY B CA 1
ATOM 1524 C C . GLY B 1 42 ? 4.117 -11.688 -8.289 1 92.12 42 GLY B C 1
ATOM 1525 O O . GLY B 1 42 ? 3.262 -12.148 -9.047 1 92.12 42 GLY B O 1
ATOM 1526 N N . THR B 1 43 ? 5.34 -11.516 -8.586 1 94.44 43 THR B N 1
ATOM 1527 C CA . THR B 1 43 ? 5.816 -11.914 -9.906 1 94.44 43 THR B CA 1
ATOM 1528 C C . THR B 1 43 ? 5.715 -13.422 -10.086 1 94.44 43 THR B C 1
ATOM 1530 O O . THR B 1 43 ? 5.246 -13.898 -11.125 1 94.44 43 THR B O 1
ATOM 1533 N N . LEU B 1 44 ? 6.105 -14.18 -9.102 1 95.44 44 LEU B N 1
ATOM 1534 C CA . LEU B 1 44 ? 5.996 -15.633 -9.18 1 95.44 44 LEU B CA 1
ATOM 1535 C C . LEU B 1 44 ? 4.543 -16.062 -9.375 1 95.44 44 LEU B C 1
ATOM 1537 O O . LEU B 1 44 ? 4.258 -16.938 -10.188 1 95.44 44 LEU B O 1
ATOM 1541 N N . ARG B 1 45 ? 3.721 -15.445 -8.672 1 93.5 45 ARG B N 1
ATOM 1542 C CA . ARG B 1 45 ? 2.301 -15.766 -8.781 1 93.5 45 ARG B CA 1
ATOM 1543 C C . ARG B 1 45 ? 1.775 -15.461 -10.18 1 93.5 45 ARG B C 1
ATOM 1545 O O . ARG B 1 45 ? 1.007 -16.25 -10.742 1 93.5 45 ARG B O 1
ATOM 1552 N N . PHE B 1 46 ? 2.213 -14.375 -10.672 1 95.06 46 PHE B N 1
ATOM 1553 C CA . PHE B 1 46 ? 1.775 -13.992 -12.008 1 95.06 46 PHE B CA 1
ATOM 1554 C C . PHE B 1 46 ? 2.271 -15 -13.047 1 95.06 46 PHE B C 1
ATOM 1556 O O . PHE B 1 46 ? 1.504 -15.453 -13.891 1 95.06 46 PHE B O 1
ATOM 1563 N N . VAL B 1 47 ? 3.521 -15.32 -12.945 1 97.44 47 VAL B N 1
ATOM 1564 C CA . VAL B 1 47 ? 4.098 -16.281 -13.891 1 97.44 47 VAL B CA 1
ATOM 1565 C C . VAL B 1 47 ? 3.385 -17.625 -13.773 1 97.44 47 VAL B C 1
ATOM 1567 O O . VAL B 1 47 ? 3.051 -18.25 -14.781 1 97.44 47 VAL B O 1
ATOM 1570 N N . HIS B 1 48 ? 3.16 -18.016 -12.602 1 96.19 48 HIS B N 1
ATOM 1571 C CA . HIS B 1 48 ? 2.488 -19.281 -12.359 1 96.19 48 HIS B CA 1
ATOM 1572 C C . HIS B 1 48 ? 1.132 -19.328 -13.055 1 96.19 48 HIS B C 1
ATOM 1574 O O . HIS B 1 48 ? 0.784 -20.344 -13.672 1 96.19 48 HIS B O 1
ATOM 1580 N N . LYS B 1 49 ? 0.425 -18.344 -13 1 94.06 49 LYS B N 1
ATOM 1581 C CA . LYS B 1 49 ? -0.942 -18.281 -13.508 1 94.06 49 LYS B CA 1
ATOM 1582 C C . LYS B 1 49 ? -0.959 -18.094 -15.023 1 94.06 49 LYS B C 1
ATOM 1584 O O . LYS B 1 49 ? -1.941 -18.422 -15.688 1 94.06 49 LYS B O 1
ATOM 1589 N N . ASN B 1 50 ? 0.116 -17.594 -15.602 1 96.25 50 ASN B N 1
ATOM 1590 C CA . ASN B 1 50 ? 0.08 -17.156 -17 1 96.25 50 ASN B CA 1
ATOM 1591 C C . ASN B 1 50 ? 1.187 -17.812 -17.812 1 96.25 50 ASN B C 1
ATOM 1593 O O . ASN B 1 50 ? 1.396 -17.453 -18.984 1 96.25 50 ASN B O 1
ATOM 1597 N N . GLN B 1 51 ? 1.874 -18.766 -17.312 1 94.38 51 GLN B N 1
ATOM 1598 C CA . GLN B 1 51 ? 3.025 -19.344 -18 1 94.38 51 GLN B CA 1
ATOM 1599 C C . GLN B 1 51 ? 2.59 -20.188 -19.203 1 94.38 51 GLN B C 1
ATOM 1601 O O . GLN B 1 51 ? 1.547 -20.844 -19.156 1 94.38 51 GLN B O 1
ATOM 1606 N N . PRO B 1 52 ? 3.242 -20.094 -20.234 1 96.81 52 PRO B N 1
ATOM 1607 C CA . PRO B 1 52 ? 4.41 -19.219 -20.359 1 96.81 52 PRO B CA 1
ATOM 1608 C C . PRO B 1 52 ? 4.027 -17.766 -20.578 1 96.81 52 PRO B C 1
ATOM 1610 O O . PRO B 1 52 ? 3.01 -17.469 -21.219 1 96.81 52 PRO B O 1
ATOM 1613 N N . CYS B 1 53 ? 4.777 -16.812 -19.938 1 97.69 53 CYS B N 1
ATOM 1614 C CA . CYS B 1 53 ? 4.543 -15.391 -20.156 1 97.69 53 CYS B CA 1
ATOM 1615 C C . CYS B 1 53 ? 5.848 -14.664 -20.469 1 97.69 53 CYS B C 1
ATOM 1617 O O . CYS B 1 53 ? 6.91 -15.281 -20.516 1 97.69 53 CYS B O 1
ATOM 1619 N N . THR B 1 54 ? 5.766 -13.359 -20.812 1 97.44 54 THR B N 1
ATOM 1620 C CA . THR B 1 54 ? 6.945 -12.578 -21.172 1 97.44 54 THR B CA 1
ATOM 1621 C C . THR B 1 54 ? 7.176 -11.469 -20.141 1 97.44 54 THR B C 1
ATOM 1623 O O . THR B 1 54 ? 6.301 -11.18 -19.328 1 97.44 54 THR B O 1
ATOM 1626 N N . SER B 1 55 ? 8.398 -10.93 -20.234 1 96.69 55 SER B N 1
ATOM 1627 C CA . SER B 1 55 ? 8.68 -9.766 -19.406 1 96.69 55 SER B CA 1
ATOM 1628 C C . SER B 1 55 ? 7.715 -8.625 -19.703 1 96.69 55 SER B C 1
ATOM 1630 O O . SER B 1 55 ? 7.34 -7.875 -18.797 1 96.69 55 SER B O 1
ATOM 1632 N N . SER B 1 56 ? 7.301 -8.562 -20.938 1 96.06 56 SER B N 1
ATOM 1633 C CA . SER B 1 56 ? 6.344 -7.527 -21.312 1 96.06 56 SER B CA 1
ATOM 1634 C C . SER B 1 56 ? 5 -7.738 -20.625 1 96.06 56 SER B C 1
ATOM 1636 O O . SER B 1 56 ? 4.355 -6.777 -20.203 1 96.06 56 SER B O 1
ATOM 1638 N N . ASP B 1 57 ? 4.574 -8.969 -20.5 1 96.12 57 ASP B N 1
ATOM 1639 C CA . ASP B 1 57 ? 3.338 -9.289 -19.797 1 96.12 57 ASP B CA 1
ATOM 1640 C C . ASP B 1 57 ? 3.404 -8.836 -18.344 1 96.12 57 ASP B C 1
ATOM 1642 O O . ASP B 1 57 ? 2.434 -8.289 -17.812 1 96.12 57 ASP B O 1
ATOM 1646 N N . ILE B 1 58 ? 4.504 -9.055 -17.719 1 95.56 58 ILE B N 1
ATOM 1647 C CA . ILE B 1 58 ? 4.707 -8.688 -16.312 1 95.56 58 ILE B CA 1
ATOM 1648 C C . ILE B 1 58 ? 4.691 -7.164 -16.172 1 95.56 58 ILE B C 1
ATOM 1650 O O . ILE B 1 58 ? 4.043 -6.625 -15.281 1 95.56 58 ILE B O 1
ATOM 1654 N N . ALA B 1 59 ? 5.383 -6.492 -17.078 1 93.88 59 ALA B N 1
ATOM 1655 C CA . ALA B 1 59 ? 5.438 -5.035 -17.062 1 93.88 59 ALA B CA 1
ATOM 1656 C C . ALA B 1 59 ? 4.039 -4.434 -17.172 1 93.88 59 ALA B C 1
ATOM 1658 O O . ALA B 1 59 ? 3.695 -3.498 -16.453 1 93.88 59 ALA B O 1
ATOM 1659 N N . ASP B 1 60 ? 3.242 -4.992 -18.062 1 90.69 60 ASP B N 1
ATOM 1660 C CA . ASP B 1 60 ? 1.879 -4.52 -18.297 1 90.69 60 ASP B CA 1
ATOM 1661 C C . ASP B 1 60 ? 1.007 -4.754 -17.062 1 90.69 60 ASP B C 1
ATOM 1663 O O . ASP B 1 60 ? 0.261 -3.865 -16.641 1 90.69 60 ASP B O 1
ATOM 1667 N N . GLU B 1 61 ? 1.168 -5.91 -16.516 1 88.12 61 GLU B N 1
ATOM 1668 C CA . GLU B 1 61 ? 0.36 -6.27 -15.352 1 88.12 61 GLU B CA 1
ATOM 1669 C C . GLU B 1 61 ? 0.674 -5.375 -14.156 1 88.12 61 GLU B C 1
ATOM 1671 O O . GLU B 1 61 ? -0.234 -4.922 -13.461 1 88.12 61 GLU B O 1
ATOM 1676 N N . PHE B 1 62 ? 1.93 -5.094 -13.898 1 87.06 62 PHE B N 1
ATOM 1677 C CA . PHE B 1 62 ? 2.338 -4.402 -12.68 1 87.06 62 PHE B CA 1
ATOM 1678 C C . PHE B 1 62 ? 2.531 -2.912 -12.945 1 87.06 62 PHE B C 1
ATOM 1680 O O . PHE B 1 62 ? 2.795 -2.143 -12.023 1 87.06 62 PHE B O 1
ATOM 1687 N N . SER B 1 63 ? 2.363 -2.51 -14.188 1 84.75 63 SER B N 1
ATOM 1688 C CA . SER B 1 63 ? 2.523 -1.113 -14.578 1 84.75 63 SER B CA 1
ATOM 1689 C C . SER B 1 63 ? 3.891 -0.578 -14.172 1 84.75 63 SER B C 1
ATOM 1691 O O . SER B 1 63 ? 3.988 0.484 -13.555 1 84.75 63 SER B O 1
ATOM 1693 N N . ILE B 1 64 ? 4.906 -1.319 -14.523 1 86.25 64 ILE B N 1
ATOM 1694 C CA . ILE B 1 64 ? 6.277 -0.896 -14.258 1 86.25 64 ILE B CA 1
ATOM 1695 C C . ILE B 1 64 ? 7.09 -0.934 -15.555 1 86.25 64 ILE B C 1
ATOM 1697 O O . ILE B 1 64 ? 6.668 -1.546 -16.531 1 86.25 64 ILE B O 1
ATOM 1701 N N . GLY B 1 65 ? 8.203 -0.224 -15.523 1 90.56 65 GLY B N 1
ATOM 1702 C CA . GLY B 1 65 ? 9.031 -0.096 -16.703 1 90.56 65 GLY B CA 1
ATOM 1703 C C . GLY B 1 65 ? 9.805 -1.36 -17.031 1 90.56 65 GLY B C 1
ATOM 1704 O O . GLY B 1 65 ? 9.977 -2.229 -16.172 1 90.56 65 GLY B O 1
ATOM 1705 N N . LYS B 1 66 ? 10.227 -1.46 -18.234 1 92.75 66 LYS B N 1
ATOM 1706 C CA . LYS B 1 66 ? 10.93 -2.627 -18.766 1 92.75 66 LYS B CA 1
ATOM 1707 C C . LYS B 1 66 ? 12.203 -2.902 -17.953 1 92.75 66 LYS B C 1
ATOM 1709 O O . LYS B 1 66 ? 12.516 -4.059 -17.656 1 92.75 66 LYS B O 1
ATOM 1714 N N . SER B 1 67 ? 12.859 -1.885 -17.625 1 95.31 67 SER B N 1
ATOM 1715 C CA . SER B 1 67 ? 14.094 -2.053 -16.875 1 95.31 67 SER B CA 1
ATOM 1716 C C . SER B 1 67 ? 13.836 -2.674 -15.516 1 95.31 67 SER B C 1
ATOM 1718 O O . SER B 1 67 ? 14.586 -3.545 -15.07 1 95.31 67 SER B O 1
ATOM 1720 N N . ALA B 1 68 ? 12.805 -2.258 -14.859 1 93.38 68 ALA B N 1
ATOM 1721 C CA . ALA B 1 68 ? 12.453 -2.777 -13.547 1 93.38 68 ALA B CA 1
ATOM 1722 C C . ALA B 1 68 ? 12.047 -4.246 -13.625 1 93.38 68 ALA B C 1
ATOM 1724 O O . ALA B 1 68 ? 12.453 -5.055 -12.781 1 93.38 68 ALA B O 1
ATOM 1725 N N . VAL B 1 69 ? 11.281 -4.555 -14.586 1 95.38 69 VAL B N 1
ATOM 1726 C CA . VAL B 1 69 ? 10.844 -5.934 -14.75 1 95.38 69 VAL B CA 1
ATOM 1727 C C . VAL B 1 69 ? 12.047 -6.824 -15.062 1 95.38 69 VAL B C 1
ATOM 1729 O O . VAL B 1 69 ? 12.156 -7.934 -14.539 1 95.38 69 VAL B O 1
ATOM 1732 N N . THR B 1 70 ? 12.883 -6.344 -15.961 1 95.31 70 THR B N 1
ATOM 1733 C CA . THR B 1 70 ? 14.07 -7.105 -16.312 1 95.31 70 THR B CA 1
ATOM 1734 C C . THR B 1 70 ? 14.906 -7.422 -15.078 1 95.31 70 THR B C 1
ATOM 1736 O O . THR B 1 70 ? 15.312 -8.562 -14.875 1 95.31 70 THR B O 1
ATOM 1739 N N . ALA B 1 71 ? 15.125 -6.438 -14.297 1 96.12 71 ALA B N 1
ATOM 1740 C CA . ALA B 1 71 ? 15.898 -6.625 -13.07 1 96.12 71 ALA B CA 1
ATOM 1741 C C . ALA B 1 71 ? 15.227 -7.633 -12.148 1 96.12 71 ALA B C 1
ATOM 1743 O O . ALA B 1 71 ? 15.898 -8.492 -11.562 1 96.12 71 ALA B O 1
ATOM 1744 N N . GLN B 1 72 ? 13.992 -7.551 -12.008 1 94.56 72 GLN B N 1
ATOM 1745 C CA . GLN B 1 72 ? 13.234 -8.438 -11.125 1 94.56 72 GLN B CA 1
ATOM 1746 C C . GLN B 1 72 ? 13.281 -9.875 -11.625 1 94.56 72 GLN B C 1
ATOM 1748 O O . GLN B 1 72 ? 13.508 -10.805 -10.844 1 94.56 72 GLN B O 1
ATOM 1753 N N . VAL B 1 73 ? 13.086 -10 -12.875 1 97 73 VAL B N 1
ATOM 1754 C CA . VAL B 1 73 ? 13.109 -11.328 -13.484 1 97 73 VAL B CA 1
ATOM 1755 C C . VAL B 1 73 ? 14.516 -11.922 -13.375 1 97 73 VAL B C 1
ATOM 1757 O O . VAL B 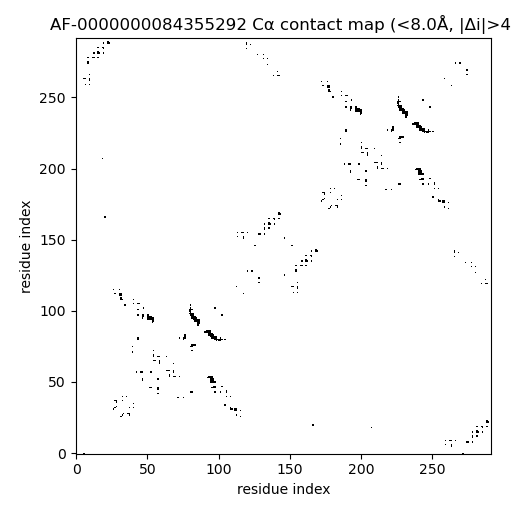1 73 ? 14.68 -13.094 -13.031 1 97 73 VAL B O 1
ATOM 1760 N N . ASN B 1 74 ? 15.516 -11.102 -13.68 1 97.31 74 ASN B N 1
ATOM 1761 C CA . ASN B 1 74 ? 16.891 -11.555 -13.57 1 97.31 74 ASN B CA 1
ATOM 1762 C C . ASN B 1 74 ? 17.203 -12.102 -12.18 1 97.31 74 ASN B C 1
ATOM 1764 O O . ASN B 1 74 ? 17.828 -13.148 -12.039 1 97.31 74 ASN B O 1
ATOM 1768 N N . ARG B 1 75 ? 16.734 -11.43 -11.219 1 96.31 75 ARG B N 1
ATOM 1769 C CA . ARG B 1 75 ? 16.953 -11.852 -9.836 1 96.31 75 ARG B CA 1
ATOM 1770 C C . ARG B 1 75 ? 16.297 -13.195 -9.555 1 96.31 75 ARG B C 1
ATOM 1772 O O . ARG B 1 75 ? 16.875 -14.055 -8.883 1 96.31 75 ARG B O 1
ATOM 1779 N N . LEU B 1 76 ? 15.141 -13.391 -10.047 1 97.25 76 LEU B N 1
ATOM 1780 C CA . LEU B 1 76 ? 14.391 -14.617 -9.805 1 97.25 76 LEU B CA 1
ATOM 1781 C C . LEU B 1 76 ? 14.977 -15.781 -10.594 1 97.25 76 LEU B C 1
ATOM 1783 O O . LEU B 1 76 ? 14.945 -16.922 -10.141 1 97.25 76 LEU B O 1
ATOM 1787 N N . VAL B 1 77 ? 15.523 -15.469 -11.781 1 97.75 77 VAL B N 1
ATOM 1788 C CA . VAL B 1 77 ? 16.219 -16.484 -12.578 1 97.75 77 VAL B CA 1
ATOM 1789 C C . VAL B 1 77 ? 17.5 -16.906 -11.875 1 97.75 77 VAL B C 1
ATOM 1791 O O . VAL B 1 77 ? 17.797 -18.094 -11.75 1 97.75 77 VAL B O 1
ATOM 1794 N N . GLU B 1 78 ? 18.203 -15.945 -11.43 1 97.19 78 GLU B N 1
ATOM 1795 C CA . GLU B 1 78 ? 19.453 -16.203 -10.734 1 97.19 78 GLU B CA 1
ATOM 1796 C C . GLU B 1 78 ? 19.234 -17.047 -9.484 1 97.19 78 GLU B C 1
ATOM 1798 O O . GLU B 1 78 ? 20.062 -17.875 -9.133 1 97.19 78 GLU B O 1
ATOM 1803 N N . ARG B 1 79 ? 18.125 -16.906 -8.859 1 96.06 79 ARG B N 1
ATOM 1804 C CA . ARG B 1 79 ? 17.797 -17.641 -7.637 1 96.06 79 ARG B CA 1
ATOM 1805 C C . ARG B 1 79 ? 17.203 -19 -7.965 1 96.06 79 ARG B C 1
ATOM 1807 O O . ARG B 1 79 ? 16.906 -19.781 -7.062 1 96.06 79 ARG B O 1
ATOM 1814 N N . GLY B 1 80 ? 16.984 -19.234 -9.203 1 97.19 80 GLY B N 1
ATOM 1815 C CA . GLY B 1 80 ? 16.531 -20.531 -9.648 1 97.19 80 GLY B CA 1
ATOM 1816 C C . GLY B 1 80 ? 15.031 -20.703 -9.562 1 97.19 80 GLY B C 1
ATOM 1817 O O . GLY B 1 80 ? 14.523 -21.828 -9.477 1 97.19 80 GLY B O 1
ATOM 1818 N N . PHE B 1 81 ? 14.25 -19.625 -9.586 1 97.62 81 PHE B N 1
ATOM 1819 C CA . PHE B 1 81 ? 12.797 -19.719 -9.422 1 97.62 81 PHE B CA 1
ATOM 1820 C C . PHE B 1 81 ? 12.102 -19.641 -10.773 1 97.62 81 PHE B C 1
ATOM 1822 O O . PHE B 1 81 ? 10.977 -20.125 -10.93 1 97.62 81 PHE B O 1
ATOM 1829 N N . ILE B 1 82 ? 12.758 -19 -11.789 1 98.38 82 ILE B N 1
ATOM 1830 C CA . ILE B 1 82 ? 12.164 -18.812 -13.102 1 98.38 82 ILE B CA 1
ATOM 1831 C C . ILE B 1 82 ? 13.094 -19.359 -14.18 1 98.38 82 ILE B C 1
ATOM 1833 O O . ILE B 1 82 ? 14.312 -19.188 -14.094 1 98.38 82 ILE B O 1
ATOM 1837 N N . ASN B 1 83 ? 12.555 -19.969 -15.148 1 98.25 83 ASN B N 1
ATOM 1838 C CA . ASN B 1 83 ? 13.242 -20.391 -16.359 1 98.25 83 ASN B CA 1
ATOM 1839 C C . ASN B 1 83 ? 12.953 -19.453 -17.531 1 98.25 83 ASN B C 1
ATOM 1841 O O . ASN B 1 83 ? 11.836 -18.953 -17.672 1 98.25 83 ASN B O 1
ATOM 1845 N N . ARG B 1 84 ? 14.023 -19.312 -18.312 1 97.31 84 ARG B N 1
ATOM 1846 C CA . ARG B 1 84 ? 13.891 -18.562 -19.562 1 97.31 84 ARG B CA 1
ATOM 1847 C C . ARG B 1 84 ? 14.062 -19.469 -20.766 1 97.31 84 ARG B C 1
ATOM 1849 O O . ARG B 1 84 ? 14.977 -20.297 -20.812 1 97.31 84 ARG B O 1
ATOM 1856 N N . GLU B 1 85 ? 13.156 -19.234 -21.656 1 97.12 85 GLU B N 1
ATOM 1857 C CA . GLU B 1 85 ? 13.281 -19.953 -22.922 1 97.12 85 GLU B CA 1
ATOM 1858 C C . GLU B 1 85 ? 13.008 -19.047 -24.109 1 97.12 85 GLU B C 1
ATOM 1860 O O . GLU B 1 85 ? 11.945 -18.422 -24.188 1 97.12 85 GLU B O 1
ATOM 1865 N N . ARG B 1 86 ? 13.93 -19.016 -25 1 95.88 86 ARG B N 1
ATOM 1866 C CA . ARG B 1 86 ? 13.75 -18.188 -26.188 1 95.88 86 ARG B CA 1
ATOM 1867 C C . ARG B 1 86 ? 12.875 -18.891 -27.219 1 95.88 86 ARG B C 1
ATOM 1869 O O . ARG B 1 86 ? 12.984 -20.109 -27.406 1 95.88 86 ARG B O 1
ATOM 1876 N N . ASP B 1 87 ? 12 -18.062 -27.812 1 94.94 87 ASP B N 1
ATOM 1877 C CA . ASP B 1 87 ? 11.18 -18.578 -28.906 1 94.94 87 ASP B CA 1
ATOM 1878 C C . ASP B 1 87 ? 12.055 -19.047 -30.062 1 94.94 87 ASP B C 1
ATOM 1880 O O . ASP B 1 87 ? 13.016 -18.375 -30.438 1 94.94 87 ASP B O 1
ATOM 1884 N N . ALA B 1 88 ? 11.648 -20.125 -30.578 1 94.81 88 ALA B N 1
ATOM 1885 C CA . ALA B 1 88 ? 12.438 -20.734 -31.641 1 94.81 88 ALA B CA 1
ATOM 1886 C C . ALA B 1 88 ? 12.352 -19.922 -32.938 1 94.81 88 ALA B C 1
ATOM 1888 O O . ALA B 1 88 ? 13.312 -19.875 -33.719 1 94.81 88 ALA B O 1
ATOM 1889 N N . ASN B 1 89 ? 11.344 -19.297 -33.188 1 95.69 89 ASN B N 1
ATOM 1890 C CA . ASN B 1 89 ? 11.094 -18.578 -34.438 1 95.69 89 ASN B CA 1
ATOM 1891 C C . ASN B 1 89 ? 11.383 -17.078 -34.312 1 95.69 89 ASN B C 1
ATOM 1893 O O . ASN B 1 89 ? 11.648 -16.406 -35.312 1 95.69 89 ASN B O 1
ATOM 1897 N N . ASP B 1 90 ? 11.234 -16.578 -33.188 1 93.94 90 ASP B N 1
ATOM 1898 C CA . ASP B 1 90 ? 11.5 -15.188 -32.875 1 93.94 90 ASP B CA 1
ATOM 1899 C C . ASP B 1 90 ? 12.305 -15.047 -31.594 1 93.94 90 ASP B C 1
ATOM 1901 O O . ASP B 1 90 ? 11.727 -14.938 -30.5 1 93.94 90 ASP B O 1
ATOM 1905 N N . ARG B 1 91 ? 13.578 -14.867 -31.75 1 90.88 91 ARG B N 1
ATOM 1906 C CA . ARG B 1 91 ? 14.492 -14.922 -30.609 1 90.88 91 ARG B CA 1
ATOM 1907 C C . ARG B 1 91 ? 14.32 -13.695 -29.703 1 90.88 91 ARG B C 1
ATOM 1909 O O . ARG B 1 91 ? 14.812 -13.672 -28.578 1 90.88 91 ARG B O 1
ATOM 1916 N N . ARG B 1 92 ? 13.68 -12.719 -30.125 1 90.38 92 ARG B N 1
ATOM 1917 C CA . ARG B 1 92 ? 13.406 -11.539 -29.312 1 90.38 92 ARG B CA 1
ATOM 1918 C C . ARG B 1 92 ? 12.352 -11.836 -28.25 1 90.38 92 ARG B C 1
ATOM 1920 O O . ARG B 1 92 ? 12.227 -11.094 -27.266 1 90.38 92 ARG B O 1
ATOM 1927 N N . ILE B 1 93 ? 11.664 -12.914 -28.578 1 94.81 93 ILE B N 1
ATOM 1928 C CA . ILE B 1 93 ? 10.641 -13.312 -27.625 1 94.81 93 ILE B CA 1
ATOM 1929 C C . ILE B 1 93 ? 11.219 -14.32 -26.625 1 94.81 93 ILE B C 1
ATOM 1931 O O . ILE B 1 93 ? 11.727 -15.367 -27.031 1 94.81 93 ILE B O 1
ATOM 1935 N N . VAL B 1 94 ? 11.156 -13.938 -25.359 1 96.81 94 VAL B N 1
ATOM 1936 C CA . VAL B 1 94 ? 11.625 -14.812 -24.297 1 96.81 94 VAL B CA 1
ATOM 1937 C C . VAL B 1 94 ? 10.453 -15.211 -23.406 1 96.81 94 VAL B C 1
ATOM 1939 O O . VAL B 1 94 ? 9.75 -14.344 -22.859 1 96.81 94 VAL B O 1
ATOM 1942 N N . TYR B 1 95 ? 10.289 -16.516 -23.234 1 98.12 95 TYR B N 1
ATOM 1943 C CA . TYR B 1 95 ? 9.211 -17.031 -22.406 1 98.12 95 TYR B CA 1
ATOM 1944 C C . TYR B 1 95 ? 9.711 -17.359 -21 1 98.12 95 TYR B C 1
ATOM 1946 O O . TYR B 1 95 ? 10.812 -17.891 -20.844 1 98.12 95 TYR B O 1
ATOM 1954 N N . LEU B 1 96 ? 8.867 -17 -20.031 1 98.5 96 LEU B N 1
ATOM 1955 C CA . LEU B 1 96 ? 9.172 -17.234 -18.625 1 98.5 96 LEU B CA 1
ATOM 1956 C C . LEU B 1 96 ? 8.258 -18.312 -18.047 1 98.5 96 LEU B C 1
ATOM 1958 O O . LEU B 1 96 ? 7.047 -18.297 -18.266 1 98.5 96 LEU B O 1
ATOM 1962 N N . THR B 1 97 ? 8.852 -19.266 -17.344 1 98.62 97 THR B N 1
ATOM 1963 C CA . THR B 1 97 ? 8.133 -20.297 -16.594 1 98.62 97 THR B CA 1
ATOM 1964 C C . THR B 1 97 ? 8.75 -20.484 -15.219 1 98.62 97 THR B C 1
ATOM 1966 O O . THR B 1 97 ? 9.898 -20.109 -14.984 1 98.62 97 THR B O 1
ATOM 1969 N N . LEU B 1 98 ? 7.918 -21.078 -14.383 1 98.38 98 LEU B N 1
ATOM 1970 C CA . LEU B 1 98 ? 8.477 -21.375 -13.062 1 98.38 98 LEU B CA 1
ATOM 1971 C C . LEU B 1 98 ? 9.258 -22.688 -13.086 1 98.38 98 LEU B C 1
ATOM 1973 O O . LEU B 1 98 ? 8.852 -23.641 -13.758 1 98.38 98 LEU B O 1
ATOM 1977 N N . THR B 1 99 ? 10.375 -22.703 -12.312 1 98.31 99 THR B N 1
ATOM 1978 C CA . THR B 1 99 ? 11.031 -23.969 -12.008 1 98.31 99 THR B CA 1
ATOM 1979 C C . THR B 1 99 ? 10.273 -24.719 -10.914 1 98.31 99 THR B C 1
ATOM 1981 O O . THR B 1 99 ? 9.328 -24.188 -10.32 1 98.31 99 THR B O 1
ATOM 1984 N N . ASP B 1 100 ? 10.719 -26 -10.672 1 97.94 100 ASP B N 1
ATOM 1985 C CA . ASP B 1 100 ? 10.156 -26.75 -9.555 1 97.94 100 ASP B CA 1
ATOM 1986 C C . ASP B 1 100 ? 10.367 -26.016 -8.234 1 97.94 100 ASP B C 1
ATOM 1988 O O . ASP B 1 100 ? 9.469 -25.984 -7.387 1 97.94 100 ASP B O 1
ATOM 1992 N N . SER B 1 101 ? 11.5 -25.453 -8.148 1 96.44 101 SER B N 1
ATOM 1993 C CA . SER B 1 101 ? 11.805 -24.688 -6.949 1 96.44 101 SER B CA 1
ATOM 1994 C C . SER B 1 101 ? 10.93 -23.438 -6.852 1 96.44 101 SER B C 1
ATOM 1996 O O . SER B 1 101 ? 10.461 -23.078 -5.766 1 96.44 101 SER B O 1
ATOM 1998 N N . GLY B 1 102 ? 10.664 -22.812 -8.008 1 96.44 102 GLY B N 1
ATOM 1999 C CA . GLY B 1 102 ? 9.766 -21.672 -8.055 1 96.44 102 GLY B CA 1
ATOM 2000 C C . GLY B 1 102 ? 8.344 -22 -7.641 1 96.44 102 GLY B C 1
ATOM 2001 O O . GLY B 1 102 ? 7.719 -21.25 -6.883 1 96.44 102 GLY B O 1
ATOM 2002 N N . ILE B 1 103 ? 7.918 -23.125 -8.07 1 96.56 103 ILE B N 1
ATOM 2003 C CA . ILE B 1 103 ? 6.57 -23.578 -7.746 1 96.56 103 ILE B CA 1
ATOM 2004 C C . ILE B 1 103 ? 6.469 -23.875 -6.25 1 96.56 103 ILE B C 1
ATOM 2006 O O . ILE B 1 103 ? 5.52 -23.453 -5.59 1 96.56 103 ILE B O 1
ATOM 2010 N N . ARG B 1 104 ? 7.43 -24.562 -5.734 1 95.38 104 ARG B N 1
ATOM 2011 C CA . ARG B 1 104 ? 7.434 -24.906 -4.316 1 95.38 104 ARG B CA 1
ATOM 2012 C C . ARG B 1 104 ? 7.43 -23.656 -3.445 1 95.38 104 ARG B C 1
ATOM 2014 O O . ARG B 1 104 ? 6.652 -23.562 -2.498 1 95.38 104 ARG B O 1
ATOM 2021 N N . THR B 1 105 ? 8.258 -22.719 -3.797 1 93.75 105 THR B N 1
ATOM 2022 C CA . THR B 1 105 ? 8.367 -21.484 -3.033 1 93.75 105 THR B CA 1
ATOM 2023 C C . THR B 1 105 ? 7.07 -20.672 -3.117 1 93.75 105 THR B C 1
ATOM 2025 O O . THR B 1 105 ? 6.578 -20.172 -2.105 1 93.75 105 THR B O 1
ATOM 2028 N N . MET B 1 106 ? 6.57 -20.562 -4.281 1 93.19 106 MET B N 1
ATOM 2029 C CA . MET B 1 106 ? 5.309 -19.859 -4.48 1 93.19 106 MET B CA 1
ATOM 2030 C C . MET B 1 106 ? 4.191 -20.484 -3.662 1 93.19 106 MET B C 1
ATOM 2032 O O . MET B 1 106 ? 3.436 -19.781 -2.984 1 93.19 106 MET B O 1
ATOM 2036 N N . ASN B 1 107 ? 4.117 -21.812 -3.658 1 94.31 107 ASN B N 1
ATOM 2037 C CA . ASN B 1 107 ? 3.061 -22.531 -2.951 1 94.31 107 ASN B CA 1
ATOM 2038 C C . ASN B 1 107 ? 3.186 -22.359 -1.439 1 94.31 107 ASN B C 1
ATOM 2040 O O . ASN B 1 107 ? 2.18 -22.234 -0.739 1 94.31 107 ASN B O 1
ATOM 2044 N N . GLN B 1 108 ? 4.375 -22.359 -0.985 1 93.31 108 GLN B N 1
ATOM 2045 C CA . GLN B 1 108 ? 4.598 -22.125 0.437 1 93.31 108 GLN B CA 1
ATOM 2046 C C . GLN B 1 108 ? 4.105 -20.734 0.844 1 93.31 108 GLN B C 1
ATOM 2048 O O . GLN B 1 108 ? 3.469 -20.578 1.889 1 93.31 108 GLN B O 1
ATOM 2053 N N . GLY B 1 109 ? 4.398 -19.75 0.044 1 92.62 109 GLY B N 1
ATOM 2054 C CA . GLY B 1 109 ? 3.898 -18.406 0.298 1 92.62 109 GLY B CA 1
ATOM 2055 C C . GLY B 1 109 ? 2.387 -18.312 0.225 1 92.62 109 GLY B C 1
ATOM 2056 O O . GLY B 1 109 ? 1.769 -17.594 1.013 1 92.62 109 GLY B O 1
ATOM 2057 N N . LEU B 1 110 ? 1.86 -19.031 -0.704 1 92.5 110 LEU B N 1
ATOM 2058 C CA . LEU B 1 110 ? 0.415 -19.016 -0.9 1 92.5 110 LEU B CA 1
ATOM 2059 C C . LEU B 1 110 ? -0.305 -19.594 0.309 1 92.5 110 LEU B C 1
ATOM 2061 O O . LEU B 1 110 ? -1.336 -19.078 0.739 1 92.5 110 LEU B O 1
ATOM 2065 N N . VAL B 1 111 ? 0.202 -20.688 0.822 1 93.44 111 VAL B N 1
ATOM 2066 C CA . VAL B 1 111 ? -0.373 -21.312 2.008 1 93.44 111 VAL B CA 1
ATOM 2067 C C . VAL B 1 111 ? -0.389 -20.312 3.162 1 93.44 111 VAL B C 1
ATOM 2069 O O . VAL B 1 111 ? -1.405 -20.156 3.844 1 93.44 111 VAL B O 1
ATOM 2072 N N . LYS B 1 112 ? 0.708 -19.625 3.338 1 93.38 112 LYS B N 1
ATOM 2073 C CA . LYS B 1 112 ? 0.804 -18.641 4.41 1 93.38 112 LYS B CA 1
ATOM 2074 C C . LYS B 1 112 ? -0.126 -17.453 4.156 1 93.38 112 LYS B C 1
ATOM 2076 O O . LYS B 1 112 ? -0.748 -16.938 5.086 1 93.38 112 LYS B O 1
ATOM 2081 N N . LEU B 1 113 ? -0.194 -17.062 2.934 1 93.12 113 LEU B N 1
ATOM 2082 C CA . LEU B 1 113 ? -1.094 -15.977 2.545 1 93.12 113 LEU B CA 1
ATOM 2083 C C . LEU B 1 113 ? -2.533 -16.297 2.932 1 93.12 113 LEU B C 1
ATOM 2085 O O . LEU B 1 113 ? -3.207 -15.492 3.568 1 93.12 113 LEU B O 1
ATOM 2089 N N . TYR B 1 114 ? -2.967 -17.484 2.602 1 94 114 TYR B N 1
ATOM 2090 C CA . TYR B 1 114 ? -4.34 -17.891 2.875 1 94 114 TYR B CA 1
ATOM 2091 C C . TYR B 1 114 ? -4.582 -18.016 4.375 1 94 114 TYR B C 1
ATOM 2093 O O . TYR B 1 114 ? -5.664 -17.688 4.863 1 94 114 TYR B O 1
ATOM 2101 N N . GLU B 1 115 ? -3.582 -18.453 5.051 1 93.44 115 GLU B N 1
ATOM 2102 C CA . GLU B 1 115 ? -3.699 -18.562 6.5 1 93.44 115 GLU B CA 1
ATOM 2103 C C . GLU B 1 115 ? -3.85 -17.188 7.152 1 93.44 115 GLU B C 1
ATOM 2105 O O . GLU B 1 115 ? -4.777 -16.969 7.934 1 93.44 115 GLU B O 1
ATOM 2110 N N . VAL B 1 116 ? -2.984 -16.297 6.762 1 93 116 VAL B N 1
ATOM 2111 C CA . VAL B 1 116 ? -2.936 -14.992 7.398 1 93 116 VAL B CA 1
ATOM 2112 C C . VAL B 1 116 ? -4.176 -14.18 7.012 1 93 116 VAL B C 1
ATOM 2114 O O . VAL B 1 116 ? -4.898 -13.695 7.883 1 93 116 VAL B O 1
ATOM 2117 N N . LEU B 1 117 ? -4.453 -14.07 5.742 1 93.31 117 LEU B N 1
ATOM 2118 C CA . LEU B 1 117 ? -5.59 -13.281 5.293 1 93.31 117 LEU B CA 1
ATOM 2119 C C . LEU B 1 117 ? -6.906 -13.961 5.645 1 93.31 117 LEU B C 1
ATOM 2121 O O . LEU B 1 117 ? -7.902 -13.297 5.922 1 93.31 117 LEU B O 1
ATOM 2125 N N . GLY B 1 118 ? -6.852 -15.281 5.539 1 93.06 118 GLY B N 1
ATOM 2126 C CA . GLY B 1 118 ? -8.039 -16.016 5.957 1 93.06 118 GLY B CA 1
ATOM 2127 C C . GLY B 1 118 ? -8.469 -15.688 7.379 1 93.06 118 GLY B C 1
ATOM 2128 O O . GLY B 1 118 ? -9.648 -15.484 7.645 1 93.06 118 GLY B O 1
ATOM 2129 N N . GLU B 1 119 ? -7.52 -15.633 8.281 1 92.69 119 GLU B N 1
ATOM 2130 C CA . GLU B 1 119 ? -7.805 -15.297 9.672 1 92.69 119 GLU B CA 1
ATOM 2131 C C . GLU B 1 119 ? -8.383 -13.883 9.789 1 92.69 119 GLU B C 1
ATOM 2133 O O . GLU B 1 119 ? -9.305 -13.656 10.57 1 92.69 119 GLU B O 1
ATOM 2138 N N . ILE B 1 120 ? -7.887 -13.008 9.047 1 93.31 120 ILE B N 1
ATOM 2139 C CA . ILE B 1 120 ? -8.297 -11.609 9.102 1 93.31 120 ILE B CA 1
ATOM 2140 C C . ILE B 1 120 ? -9.688 -11.453 8.492 1 93.31 120 ILE B C 1
ATOM 2142 O O . ILE B 1 120 ? -10.586 -10.875 9.117 1 93.31 120 ILE B O 1
ATOM 2146 N N . LEU B 1 121 ? -9.906 -12.031 7.332 1 90.56 121 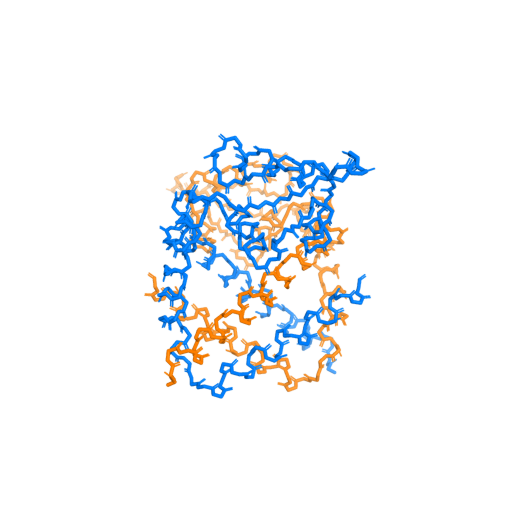LEU B N 1
ATOM 2147 C CA . LEU B 1 121 ? -11.148 -11.828 6.602 1 90.56 121 LEU B CA 1
ATOM 2148 C C . LEU B 1 121 ? -12.289 -12.617 7.238 1 90.56 121 LEU B C 1
ATOM 2150 O O . LEU B 1 121 ? -13.453 -12.258 7.09 1 90.56 121 LEU B O 1
ATOM 2154 N N . SER B 1 122 ? -11.945 -13.664 7.961 1 90 122 SER B N 1
ATOM 2155 C CA . SER B 1 122 ? -12.961 -14.469 8.625 1 90 122 SER B CA 1
ATOM 2156 C C . SER B 1 122 ? -13.633 -13.695 9.75 1 90 122 SER B C 1
ATOM 2158 O O . SER B 1 122 ? -14.68 -14.109 10.258 1 90 122 SER B O 1
ATOM 2160 N N . GLU B 1 123 ? -13.047 -12.594 10.18 1 91.94 123 GLU B N 1
ATOM 2161 C CA . GLU B 1 123 ? -13.633 -11.742 11.203 1 91.94 123 GLU B CA 1
ATOM 2162 C C . GLU B 1 123 ? -14.773 -10.898 10.633 1 91.94 123 GLU B C 1
ATOM 2164 O O . GLU B 1 123 ? -15.523 -10.266 11.383 1 91.94 123 GLU B O 1
ATOM 2169 N N . PHE B 1 124 ? -14.914 -10.906 9.312 1 91.25 124 PHE B N 1
ATOM 2170 C CA . PHE B 1 124 ? -16.031 -10.25 8.633 1 91.25 124 PHE B CA 1
ATOM 2171 C C . PHE B 1 124 ? -17.078 -11.273 8.219 1 91.25 124 PHE B C 1
ATOM 2173 O O . PHE B 1 124 ? -16.766 -12.445 8.016 1 91.25 124 PHE B O 1
ATOM 2180 N N . ASN B 1 125 ? -18.344 -10.828 8.156 1 88.81 125 ASN B N 1
ATOM 2181 C CA . ASN B 1 125 ? -19.328 -11.719 7.555 1 88.81 125 ASN B CA 1
ATOM 2182 C C . ASN B 1 125 ? -19.219 -11.719 6.031 1 88.81 125 ASN B C 1
ATOM 2184 O O . ASN B 1 125 ? -18.656 -10.797 5.441 1 88.81 125 ASN B O 1
ATOM 2188 N N . PRO B 1 126 ? -19.719 -12.766 5.402 1 85.25 126 PRO B N 1
ATOM 2189 C CA . PRO B 1 126 ? -19.547 -12.93 3.957 1 85.25 126 PRO B CA 1
ATOM 2190 C C . PRO B 1 126 ? -20.109 -11.75 3.168 1 85.25 126 PRO B C 1
ATOM 2192 O O . PRO B 1 126 ? -19.547 -11.352 2.152 1 85.25 126 PRO B O 1
ATOM 2195 N N . GLU B 1 127 ? -21.156 -11.203 3.662 1 88.56 127 GLU B N 1
ATOM 2196 C CA . GLU B 1 127 ? -21.75 -10.07 2.971 1 88.56 127 GLU B CA 1
ATOM 2197 C C . GLU B 1 127 ? -20.859 -8.844 3.033 1 88.56 127 GLU B C 1
ATOM 2199 O O . GLU B 1 127 ? -20.719 -8.117 2.045 1 88.56 127 GLU B O 1
ATOM 2204 N N . GLU B 1 128 ? -20.25 -8.625 4.152 1 89.69 128 GLU B N 1
ATOM 2205 C CA . GLU B 1 128 ? -19.328 -7.508 4.344 1 89.69 128 GLU B CA 1
ATOM 2206 C C . GLU B 1 128 ? -18.109 -7.641 3.438 1 89.69 128 GLU B C 1
ATOM 2208 O O . GLU B 1 128 ? -17.672 -6.664 2.822 1 89.69 128 GLU B O 1
ATOM 2213 N N . ILE B 1 129 ? -17.656 -8.852 3.303 1 89.38 129 ILE B N 1
ATOM 2214 C CA . ILE B 1 129 ? -16.469 -9.094 2.492 1 89.38 129 ILE B CA 1
ATOM 2215 C C . ILE B 1 129 ? -16.797 -8.859 1.018 1 89.38 129 ILE B C 1
ATOM 2217 O O . ILE B 1 129 ? -16.016 -8.219 0.298 1 89.38 129 ILE B O 1
ATOM 2221 N N . GLY B 1 130 ? -17.875 -9.414 0.667 1 89.69 130 GLY B N 1
ATOM 2222 C CA . GLY B 1 130 ? -18.297 -9.242 -0.715 1 89.69 130 GLY B CA 1
ATOM 2223 C C . GLY B 1 130 ? -18.453 -7.789 -1.118 1 89.69 130 GLY B C 1
ATOM 2224 O O . GLY B 1 130 ? -17.953 -7.375 -2.168 1 89.69 130 GLY B O 1
ATOM 2225 N N . GLN B 1 131 ? -19.062 -7.047 -0.3 1 91.44 131 GLN B N 1
ATOM 2226 C CA . GLN B 1 131 ? -19.25 -5.625 -0.569 1 91.44 131 GLN B CA 1
ATOM 2227 C C . GLN B 1 131 ? -17.922 -4.883 -0.593 1 91.44 131 GLN B C 1
ATOM 2229 O O . GLN B 1 131 ? -17.719 -3.982 -1.412 1 91.44 131 GLN B O 1
ATOM 2234 N N . PHE B 1 132 ? -17.109 -5.238 0.33 1 93.56 132 PHE B N 1
ATOM 2235 C CA . PHE B 1 132 ? -15.789 -4.621 0.41 1 93.56 132 PHE B CA 1
ATOM 2236 C C . PHE B 1 132 ? -15 -4.855 -0.875 1 93.56 132 PHE B C 1
ATOM 2238 O O . PHE B 1 132 ? -14.469 -3.912 -1.464 1 93.56 132 PHE B O 1
ATOM 2245 N N . ILE B 1 133 ? -14.992 -6.047 -1.369 1 93.44 133 ILE B N 1
ATOM 2246 C CA . ILE B 1 133 ? -14.25 -6.422 -2.566 1 93.44 133 ILE B CA 1
ATOM 2247 C C . ILE B 1 133 ? -14.859 -5.73 -3.787 1 93.44 133 ILE B C 1
ATOM 2249 O O . ILE B 1 133 ? -14.133 -5.266 -4.668 1 93.44 133 ILE B O 1
ATOM 2253 N N . GLN B 1 134 ? -16.141 -5.613 -3.803 1 93.25 134 GLN B N 1
ATOM 2254 C CA . GLN B 1 134 ? -16.812 -4.93 -4.906 1 93.25 134 GLN B CA 1
ATOM 2255 C C . GLN B 1 134 ? -16.406 -3.459 -4.965 1 93.25 134 GLN B C 1
ATOM 2257 O O . GLN B 1 134 ? -16.188 -2.912 -6.047 1 93.25 134 GLN B O 1
ATOM 2262 N N . THR B 1 135 ? -16.359 -2.861 -3.832 1 94.5 135 THR B N 1
ATOM 2263 C CA . THR B 1 135 ? -15.961 -1.459 -3.768 1 94.5 135 THR B CA 1
ATOM 2264 C C . THR B 1 135 ? -14.508 -1.287 -4.199 1 94.5 135 THR B C 1
ATOM 2266 O O . THR B 1 135 ? -14.18 -0.338 -4.91 1 94.5 135 THR B O 1
ATOM 2269 N N . LEU B 1 136 ? -13.641 -2.176 -3.785 1 95.38 136 LEU B N 1
ATOM 2270 C CA . LEU B 1 136 ? -12.25 -2.152 -4.215 1 95.38 136 LEU B CA 1
ATOM 2271 C C . LEU B 1 136 ? -12.148 -2.277 -5.734 1 95.38 136 LEU B C 1
ATOM 2273 O O . LEU B 1 136 ? -11.367 -1.56 -6.367 1 95.38 136 LEU B O 1
ATOM 2277 N N . ASP B 1 137 ? -12.953 -3.137 -6.27 1 94.81 137 ASP B N 1
ATOM 2278 C CA . ASP B 1 137 ? -12.938 -3.338 -7.715 1 94.81 137 ASP B CA 1
ATOM 2279 C C . ASP B 1 137 ? -13.391 -2.078 -8.453 1 94.81 137 ASP B C 1
ATOM 2281 O O . ASP B 1 137 ? -12.812 -1.716 -9.477 1 94.81 137 ASP B O 1
ATOM 2285 N N . LYS B 1 138 ? -14.391 -1.48 -7.961 1 95.38 138 LYS B N 1
ATOM 2286 C CA . LYS B 1 138 ? -14.836 -0.215 -8.539 1 95.38 138 LYS B CA 1
ATOM 2287 C C . LYS B 1 138 ? -13.727 0.836 -8.469 1 95.38 138 LYS B C 1
ATOM 2289 O O . LYS B 1 138 ? -13.516 1.587 -9.422 1 95.38 138 LYS B O 1
ATOM 2294 N N . LEU B 1 139 ? -13.039 0.898 -7.375 1 95.62 139 LEU B N 1
ATOM 2295 C CA . LEU B 1 139 ? -11.93 1.826 -7.199 1 95.62 139 LEU B CA 1
ATOM 2296 C C . LEU B 1 139 ? -10.82 1.545 -8.211 1 95.62 139 LEU B C 1
ATOM 2298 O O . LEU B 1 139 ? -10.266 2.473 -8.805 1 95.62 139 LEU B O 1
ATOM 2302 N N . VAL B 1 140 ? -10.531 0.3 -8.422 1 94.75 140 VAL B N 1
ATOM 2303 C CA . VAL B 1 140 ? -9.539 -0.098 -9.414 1 94.75 140 VAL B CA 1
ATOM 2304 C C . VAL B 1 140 ? -9.938 0.428 -10.789 1 94.75 140 VAL B C 1
ATOM 2306 O O . VAL B 1 140 ? -9.117 1 -11.508 1 94.75 140 VAL B O 1
ATOM 2309 N N . GLN B 1 141 ? -11.18 0.283 -11.109 1 95 141 GLN B N 1
ATOM 2310 C CA . GLN B 1 141 ? -11.656 0.717 -12.414 1 95 141 GLN B CA 1
ATOM 2311 C C . GLN B 1 141 ? -11.523 2.229 -12.578 1 95 141 GLN B C 1
ATOM 2313 O O . GLN B 1 141 ? -11.156 2.717 -13.648 1 95 141 GLN B O 1
ATOM 2318 N N . ILE B 1 142 ? -11.828 2.912 -11.539 1 94.19 142 ILE B N 1
ATOM 2319 C CA . ILE B 1 142 ? -11.719 4.367 -11.555 1 94.19 142 ILE B CA 1
ATOM 2320 C C . ILE B 1 142 ? -10.258 4.77 -11.727 1 94.19 142 ILE B C 1
ATOM 2322 O O . ILE B 1 142 ? -9.938 5.66 -12.523 1 94.19 142 ILE B O 1
ATOM 2326 N N . LEU B 1 143 ? -9.391 4.062 -10.992 1 93.25 143 LEU B N 1
ATOM 2327 C CA . LEU B 1 143 ? -7.969 4.391 -11.008 1 93.25 143 LEU B CA 1
ATOM 2328 C C . LEU B 1 143 ? -7.348 4.035 -12.359 1 93.25 143 LEU B C 1
ATOM 2330 O O . LEU B 1 143 ? -6.387 4.672 -12.789 1 93.25 143 LEU B O 1
ATOM 2334 N N . ARG B 1 144 ? -7.891 3.088 -13.055 1 89.38 144 ARG B N 1
ATOM 2335 C CA . ARG B 1 144 ? -7.395 2.682 -14.367 1 89.38 144 ARG B CA 1
ATOM 2336 C C . ARG B 1 144 ? -7.656 3.766 -15.414 1 89.38 144 ARG B C 1
ATOM 2338 O O . ARG B 1 144 ? -6.938 3.855 -16.406 1 89.38 144 ARG B O 1
ATOM 2345 N N . LYS B 1 145 ? -8.688 4.566 -15.164 1 87.88 145 LYS B N 1
ATOM 2346 C CA . LYS B 1 145 ? -9.062 5.625 -16.094 1 87.88 145 LYS B CA 1
ATOM 2347 C C . LYS B 1 145 ? -8.234 6.883 -15.867 1 87.88 145 LYS B C 1
ATOM 2349 O O . LYS B 1 145 ? -8.312 7.836 -16.641 1 87.88 145 LYS B O 1
ATOM 2354 N N . LYS B 1 146 ? -7.508 6.863 -14.812 1 82.25 146 LYS B N 1
ATOM 2355 C CA . LYS B 1 146 ? -6.746 8.062 -14.477 1 82.25 146 LYS B CA 1
ATOM 2356 C C . LYS B 1 146 ? -5.305 7.953 -14.961 1 82.25 146 LYS B C 1
ATOM 2358 O O . LYS B 1 146 ? -4.75 8.914 -15.5 1 82.25 146 LYS B O 1
#

Secondary structure (DSSP, 8-state):
--HHHHHHHHHHHHHHHHHHHHHHHHHHHHHT-SSS-HHHHHHHHHHHHH-SB-HHHHHHHHT--HHHHHHHHHHHHHTTSEEEEE-SS-TT-EEEEE-HHHHHHHHHHHHHHHHHHHHHHTTS-HHHHHHHHHHHHHHHHHHHT-/--HHHHHHHHHHHHHHHHHHHHHHHHHHHHHT-SSS-HHHHHHHHHHHHH-SB-HHHHHHHHT--HHHHHHHHHHHHHTTSEEEEE-SS-TT-EEEEE-HHHHHHHHHHHHHHHHHHHHHHTTS-HHHHHHHHHHHHHHHHHHHT-

Foldseek 3Di:
DDPVVVVVVVVVVVVVVVVVVVVVLVLLCVFQQVPHHPLLLVVLVVVAVDPFDFLVVVCVVVVHDSVVSVVSVVVCVVVQQKDWDADPVHRVTITIHGDPVNVVSSVSSVVRVCVVVVVVCVVDDPVVVVVVVVVVVVVVVVVVVD/DDPVVVVVVVVVVVVVVVVVVVVVLVLLCVFQQVPHHPLLLVVLVVVAVDPFDFLVVVCVVVVHDSVVSVVSVVVCVVVQQKDWDADPVHRVTITIHGDPVNVVSSVSSVVRVCVVVVVVCVVDDPVVVVVVVVVVVVVVVVVVVD

pLDDT: mean 92.02, std 5.69, range [58.69, 98.62]

Organism: NCBI:txid482461

Sequence (292 aa):
MQDKELNDLIDMYTSAMNEVNRRVNILMNEQVHQELTSDQFGTLRFVHKNQPCTSSDIADEFSIGKSAVTAQVNRLVERGFINRERDANDRRIVYLTLTDSGIRTMNQGLVKLYEVLGEILSEFNPEEIGQFIQTLDKLVQILRKKMQDKELNDLIDMYTSAMNEVNRRVNILMNEQVHQELTSDQFGTLRFVHKNQPCTSSDIADEFSIGKSAVTAQVNRLVERGFINRERDANDRRIVYLTLTDSGIRTMNQGLVKLYEVLGEILSEFNPEEIGQFIQTLDKLVQILRKK

Radius of gyration: 21.51 Å; Cα contacts (8 Å, |Δi|>4): 302; chains: 2; bounding box: 43×55×67 Å

Solvent-accessible surface area (backbone atoms only — not comparable to full-atom values): 15694 Å² total; per-residue (Å²): 126,56,70,66,58,48,50,50,50,48,51,52,41,52,54,33,51,52,50,38,53,51,52,50,49,52,50,39,50,70,61,31,29,75,91,36,52,70,67,53,47,50,48,48,53,50,34,66,76,46,51,70,35,37,63,64,56,51,18,63,73,68,71,48,53,66,68,59,38,50,55,52,48,49,54,36,35,75,72,50,28,38,41,80,43,63,38,90,88,43,71,85,42,50,35,32,35,63,29,74,58,24,47,52,52,47,48,54,28,48,56,36,43,49,52,56,49,46,59,59,55,64,76,44,53,71,68,56,48,52,52,50,46,51,52,41,46,52,48,37,54,56,58,71,74,104,127,56,71,67,57,48,50,51,51,48,50,51,41,54,55,35,52,52,50,38,52,52,51,50,50,52,50,40,51,70,62,29,29,76,93,36,52,70,68,54,47,51,47,48,53,48,34,65,76,46,52,71,33,36,65,65,56,51,17,63,73,69,70,48,52,66,68,58,38,50,54,53,49,50,54,36,35,73,72,50,28,36,42,80,43,64,38,90,90,44,70,88,42,48,35,32,34,62,30,76,58,23,48,53,54,50,49,55,28,47,54,36,43,49,53,56,50,45,60,60,55,64,75,44,55,72,68,57,48,53,52,50,45,51,51,41,47,52,49,38,56,55,57,71,73,103

InterPro domains:
  IPR000835 MarR-type HTH domain [PF01047] (36-94)
  IPR000835 MarR-type HTH domain [PR00598] (53-69)
  IPR000835 MarR-type HTH domain [PR00598] (70-85)
  IPR000835 MarR-type HTH domain [PR00598] (89-105)
  IPR000835 MarR-type HTH domain [PR00598] (119-139)
  IPR000835 MarR-type HTH domain [PS50995] (3-141)
  IPR000835 MarR-type HTH domain [SM00347] (29-129)
  IPR011991 ArsR-like helix-turn-helix domain [cd00090] (44-100)
  IPR036388 Winged helix-like DNA-binding domain superfamily [G3DSA:1.10.10.10] (1-145)
  IPR036390 Winged helix DNA-binding domain superfamily [SSF46785] (5-144)

Nearest PDB structures (foldseek):
  4zzl-assembly1_B  TM=9.329E-01  e=1.745E-08  Pseudomonas aeruginosa
  4fht-assembly1_A  TM=8.721E-01  e=1.344E-08  Streptomyces coelicolor A3(2)
  1lnw-assembly7_A  TM=8.240E-01  e=3.822E-08  Pseudomonas aeruginosa
  3bpx-assembly1_A  TM=8.165E-01  e=4.080E-08  unclassified
  2nnn-assembly3_F  TM=8.607E-01  e=5.656E-08  Pseudomonas aeruginosa